Protein AF-A0A6L5FNR4-F1 (afdb_monomer_lite)

pLDDT: mean 77.22, std 17.39, range [46.28, 96.88]

Secondary structure (DSSP, 8-state):
----------TT---SSS---TTTTS-----TTT---TT--S------TTEEEE--SSTT--EEEEEEEETTTEEEETT-SEEEEEEPTTEEEEEE-SSSEEEEEEEE-SSS-TTS-EEEEEEE-BSS----EEEEES-STTEEEEES---SSSS-TTSEEEEE-TBSEEEEEE-SSS-EEEEEEEE-

Radius of gyration: 33.72 Å; chains: 1; bounding box: 78×69×88 Å

Sequence (188 aa):
MTTFTKLAVDIFDPLTGGGQPRGADMPECRTWGTEVESGLVGLPSVSVDNTVPRFDGAAGAMQGSGVTIGDTNIITAASFISASNSLLDDTAVALVTPTTAGLLAFSMNLSPSALNIFGLICYRSMGAAVAPVTIALNNATNVEYATGVLTGVTGTDGKLTLSCNADGMIYVENRLGGTKVMTFTFIA

Structure (mmCIF, N/CA/C/O backbone):
data_AF-A0A6L5FNR4-F1
#
_entry.id   AF-A0A6L5FNR4-F1
#
loop_
_atom_site.group_PDB
_atom_site.id
_atom_site.type_symbol
_atom_site.label_atom_id
_atom_site.label_alt_id
_atom_site.label_comp_id
_atom_site.label_asym_id
_atom_site.label_entity_id
_atom_site.label_seq_id
_atom_site.pdbx_PDB_ins_code
_atom_site.Cartn_x
_atom_site.Cartn_y
_atom_site.Cartn_z
_atom_site.occupancy
_atom_site.B_iso_or_equiv
_atom_site.auth_seq_id
_atom_site.auth_comp_id
_atom_site.auth_asym_id
_atom_site.auth_atom_id
_atom_site.pdbx_PDB_model_num
ATOM 1 N N . MET A 1 1 ? 61.102 51.854 -67.586 1.00 49.28 1 MET A N 1
ATOM 2 C CA . MET A 1 1 ? 59.928 51.553 -66.744 1.00 49.28 1 MET A CA 1
ATOM 3 C C . MET A 1 1 ? 59.430 50.187 -67.184 1.00 49.28 1 MET A C 1
ATOM 5 O O . MET A 1 1 ? 58.815 50.081 -68.233 1.00 49.28 1 MET A O 1
ATOM 9 N N . THR A 1 2 ? 59.861 49.136 -66.492 1.00 47.25 2 THR A N 1
ATOM 10 C CA . THR A 1 2 ? 59.649 47.738 -66.892 1.00 47.25 2 THR A CA 1
ATOM 11 C C . THR A 1 2 ? 58.559 47.161 -66.001 1.00 47.25 2 THR A C 1
ATOM 13 O O . THR A 1 2 ? 58.748 47.039 -64.793 1.00 47.25 2 THR A O 1
ATOM 16 N N . THR A 1 3 ? 57.397 46.876 -66.577 1.00 51.94 3 THR A N 1
ATOM 17 C CA . THR A 1 3 ? 56.263 46.292 -65.856 1.00 51.94 3 THR A CA 1
ATOM 18 C C . THR A 1 3 ? 56.508 44.795 -65.685 1.00 51.94 3 THR A C 1
ATOM 20 O O . THR A 1 3 ? 56.618 44.072 -66.672 1.00 51.94 3 THR A O 1
ATOM 23 N N . PHE A 1 4 ? 56.606 44.323 -64.443 1.00 46.75 4 PHE A N 1
ATOM 24 C CA . PHE A 1 4 ? 56.628 42.894 -64.137 1.00 46.75 4 PHE A CA 1
ATOM 25 C C . PHE A 1 4 ? 55.192 42.377 -64.065 1.00 46.75 4 PHE A C 1
ATOM 27 O O . PHE A 1 4 ? 54.478 42.642 -63.099 1.00 46.75 4 PHE A O 1
ATOM 34 N N . THR A 1 5 ? 54.760 41.630 -65.078 1.00 55.16 5 THR A N 1
ATOM 35 C CA . THR A 1 5 ? 53.488 40.906 -65.027 1.00 55.16 5 THR A CA 1
ATOM 36 C C . THR A 1 5 ? 53.722 39.585 -64.302 1.00 55.16 5 THR A C 1
ATOM 38 O O . THR A 1 5 ? 54.348 38.670 -64.834 1.00 55.16 5 THR A O 1
ATOM 41 N N . LYS A 1 6 ? 53.252 39.484 -63.056 1.00 53.91 6 LYS A N 1
ATOM 42 C CA . LYS A 1 6 ? 53.213 38.218 -62.321 1.00 53.91 6 LYS A CA 1
ATOM 43 C C . LYS A 1 6 ? 52.169 37.326 -62.993 1.00 53.91 6 LYS A C 1
ATOM 45 O O . LYS A 1 6 ? 50.976 37.535 -62.799 1.00 53.91 6 LYS A O 1
ATOM 50 N N . LEU A 1 7 ? 52.613 36.351 -63.783 1.00 56.50 7 LEU A N 1
ATOM 51 C CA . LEU A 1 7 ? 51.763 35.230 -64.174 1.00 56.50 7 LEU A CA 1
ATOM 52 C C . LEU A 1 7 ? 51.454 34.460 -62.888 1.00 56.50 7 LEU A C 1
ATOM 54 O O . LEU A 1 7 ? 52.328 33.800 -62.324 1.00 56.50 7 LEU A O 1
ATOM 58 N N . ALA A 1 8 ? 50.245 34.631 -62.358 1.00 56.72 8 ALA A N 1
ATOM 59 C CA . ALA A 1 8 ? 49.745 33.720 -61.348 1.00 56.72 8 ALA A CA 1
ATOM 60 C C . ALA A 1 8 ? 49.682 32.344 -62.015 1.00 56.72 8 ALA A C 1
ATOM 62 O O . ALA A 1 8 ? 48.990 32.178 -63.015 1.00 56.72 8 ALA A O 1
ATOM 63 N N . VAL A 1 9 ? 50.465 31.389 -61.514 1.00 58.50 9 VAL A N 1
ATOM 64 C CA . VAL A 1 9 ? 50.243 29.984 -61.845 1.00 58.50 9 VAL A CA 1
ATOM 65 C C . VAL A 1 9 ? 48.851 29.670 -61.325 1.00 58.50 9 VAL A C 1
ATOM 67 O O . VAL A 1 9 ? 48.629 29.688 -60.112 1.00 58.50 9 VAL A O 1
ATOM 70 N N . ASP A 1 10 ? 47.914 29.468 -62.243 1.00 55.59 10 ASP A N 1
ATOM 71 C CA . ASP A 1 10 ? 46.586 28.992 -61.905 1.00 55.59 10 ASP A CA 1
ATOM 72 C C . ASP A 1 10 ? 46.760 27.557 -61.404 1.00 55.59 10 ASP A C 1
ATOM 74 O O . ASP A 1 10 ? 46.959 26.616 -62.169 1.00 55.59 10 ASP A O 1
ATOM 78 N N . ILE A 1 11 ? 46.788 27.393 -60.081 1.00 56.09 11 ILE A N 1
ATOM 79 C CA . ILE A 1 11 ? 47.010 26.097 -59.422 1.00 56.09 11 ILE A CA 1
ATOM 80 C C . ILE A 1 11 ? 45.849 25.115 -59.685 1.00 56.09 11 ILE A C 1
ATOM 82 O O . ILE A 1 11 ? 45.926 23.947 -59.309 1.00 56.09 11 ILE A O 1
ATOM 86 N N . PHE A 1 12 ? 44.789 25.589 -60.347 1.00 57.28 12 PHE A N 1
ATOM 87 C CA . PHE A 1 12 ? 43.568 24.856 -60.650 1.00 57.28 12 PHE A CA 1
ATOM 88 C C . PHE A 1 12 ? 43.331 24.614 -62.143 1.00 57.28 12 PHE A C 1
ATOM 90 O O . PHE A 1 12 ? 42.238 24.172 -62.487 1.00 57.28 12 PHE A O 1
ATOM 97 N N . ASP A 1 13 ? 44.305 24.855 -63.025 1.00 56.06 13 ASP A N 1
ATOM 98 C CA . ASP A 1 13 ? 44.171 24.418 -64.418 1.00 56.06 13 ASP A CA 1
ATOM 99 C C . ASP A 1 13 ? 44.265 22.877 -64.471 1.00 56.06 13 ASP A C 1
ATOM 101 O O . ASP A 1 13 ? 45.311 22.314 -64.114 1.00 56.06 13 ASP A O 1
ATOM 105 N N . PRO A 1 14 ? 43.187 22.144 -64.823 1.00 57.16 14 PRO A N 1
ATOM 106 C CA . PRO A 1 14 ? 43.245 20.695 -64.896 1.00 57.16 14 PRO A CA 1
ATOM 107 C C . PRO A 1 14 ? 44.155 20.297 -66.059 1.00 57.16 14 PRO A C 1
ATOM 109 O O . PRO A 1 14 ? 43.777 20.378 -67.227 1.00 57.16 14 PRO A O 1
ATOM 112 N N . LEU A 1 15 ? 45.363 19.831 -65.729 1.00 57.12 15 LEU A N 1
ATOM 113 C CA . LEU A 1 15 ? 46.282 19.216 -66.682 1.00 57.12 15 LEU A CA 1
ATOM 114 C C . LEU A 1 15 ? 45.516 18.180 -67.514 1.00 57.12 15 LEU A C 1
ATOM 116 O O . LEU A 1 15 ? 45.031 17.174 -66.996 1.00 57.12 15 LEU A O 1
ATOM 120 N N . THR A 1 16 ? 45.445 18.407 -68.823 1.00 57.38 16 THR A N 1
ATOM 121 C CA . THR A 1 16 ? 44.778 17.562 -69.829 1.00 57.38 16 THR A CA 1
ATOM 122 C C . THR A 1 16 ? 45.465 16.203 -70.049 1.00 57.38 16 THR A C 1
ATOM 124 O O . THR A 1 16 ? 45.265 15.544 -71.065 1.00 57.38 16 THR A O 1
ATOM 127 N N . GLY A 1 17 ? 46.243 15.735 -69.072 1.00 56.50 17 GLY A N 1
ATOM 128 C CA . GLY A 1 17 ? 46.922 14.449 -69.067 1.00 56.50 17 GLY A CA 1
ATOM 129 C C . GLY A 1 17 ? 46.664 13.677 -67.776 1.00 56.50 17 GLY A C 1
ATOM 130 O O . GLY A 1 17 ? 47.444 13.761 -66.837 1.00 56.50 17 GLY A O 1
ATOM 131 N N . GLY A 1 18 ? 45.594 12.881 -67.758 1.00 55.75 18 GLY A N 1
ATOM 132 C CA . GLY A 1 18 ? 45.617 11.542 -67.154 1.00 55.75 18 GLY A CA 1
ATOM 133 C C . GLY A 1 18 ? 45.907 11.391 -65.656 1.00 55.75 18 GLY A C 1
ATOM 134 O O . GLY A 1 18 ? 46.429 10.352 -65.265 1.00 55.75 18 GLY A O 1
ATOM 135 N N . GLY A 1 19 ? 45.545 12.352 -64.811 1.00 51.34 19 GLY A N 1
ATOM 136 C CA . GLY A 1 19 ? 45.493 12.154 -63.363 1.00 51.34 19 GLY A CA 1
ATOM 137 C C . GLY A 1 19 ? 44.225 12.783 -62.819 1.00 51.34 19 GLY A C 1
ATOM 138 O O . GLY A 1 19 ? 44.119 14.006 -62.796 1.00 51.34 19 GLY A O 1
ATOM 139 N N . GLN A 1 20 ? 43.248 11.967 -62.417 1.00 58.12 20 GLN A N 1
ATOM 140 C CA . GLN A 1 20 ? 42.094 12.492 -61.691 1.00 58.12 20 GLN A CA 1
ATOM 141 C C . GLN A 1 20 ? 42.597 13.281 -60.468 1.00 58.12 20 GLN A C 1
ATOM 143 O O . GLN A 1 20 ? 43.593 12.880 -59.854 1.00 58.12 20 GLN A O 1
ATOM 148 N N . PRO A 1 21 ? 41.982 14.431 -60.137 1.00 56.25 21 PRO A N 1
ATOM 149 C CA . PRO A 1 21 ? 42.407 15.233 -58.999 1.00 56.25 21 PRO A CA 1
ATOM 150 C C . PRO A 1 21 ? 42.478 14.345 -57.751 1.00 56.25 21 PRO A C 1
ATOM 152 O O . PRO A 1 21 ? 41.552 13.576 -57.492 1.00 56.25 21 PRO A O 1
ATOM 155 N N . ARG A 1 22 ? 43.558 14.473 -56.961 1.00 55.12 22 ARG A N 1
ATOM 156 C CA . ARG A 1 22 ? 43.779 13.791 -55.660 1.00 55.12 22 ARG A CA 1
ATOM 157 C C . ARG A 1 22 ? 42.792 14.254 -54.566 1.00 55.12 22 ARG A C 1
ATOM 159 O O . ARG A 1 22 ? 43.171 14.447 -53.417 1.00 55.12 22 ARG A O 1
ATOM 166 N N . GLY A 1 23 ? 41.539 14.468 -54.947 1.00 53.59 23 GLY A N 1
ATOM 167 C CA . GLY A 1 23 ? 40.371 14.682 -54.106 1.00 53.59 23 GLY A CA 1
ATOM 168 C C . GLY A 1 23 ? 39.169 13.831 -54.537 1.00 53.59 23 GLY A C 1
ATOM 169 O O . GLY A 1 23 ? 38.156 13.875 -53.852 1.00 53.59 23 GLY A O 1
ATOM 170 N N . ALA A 1 24 ? 39.269 13.043 -55.619 1.00 50.66 24 ALA A N 1
ATOM 171 C CA . ALA A 1 24 ? 38.262 12.034 -55.970 1.00 50.66 24 ALA A CA 1
ATOM 172 C C . ALA A 1 24 ? 38.341 10.780 -55.072 1.00 50.66 24 ALA A C 1
ATOM 174 O O . ALA A 1 24 ? 37.349 10.073 -54.927 1.00 50.66 24 ALA A O 1
ATOM 175 N N . ASP A 1 25 ? 39.485 10.568 -54.409 1.00 55.16 25 ASP A N 1
ATOM 176 C CA . ASP A 1 25 ? 39.744 9.404 -53.549 1.00 55.16 25 ASP A CA 1
ATOM 177 C C . ASP A 1 25 ? 39.774 9.758 -52.054 1.00 55.16 25 ASP A C 1
ATOM 179 O O . ASP A 1 25 ? 40.336 9.015 -51.250 1.00 55.16 25 ASP A O 1
ATOM 183 N N . MET A 1 26 ? 39.211 10.901 -51.643 1.00 52.41 26 MET A N 1
ATOM 184 C CA . MET A 1 26 ? 38.789 10.994 -50.246 1.00 52.41 26 MET A CA 1
ATOM 185 C C . MET A 1 26 ? 37.524 10.144 -50.165 1.00 52.41 26 MET A C 1
ATOM 187 O O . MET A 1 26 ? 36.551 10.533 -50.812 1.00 52.41 26 MET A O 1
ATOM 191 N N . PRO A 1 27 ? 37.532 8.983 -49.478 1.00 57.88 27 PRO A N 1
ATOM 192 C CA . PRO A 1 27 ? 36.343 8.156 -49.339 1.00 57.88 27 PRO A CA 1
ATOM 193 C C . PRO A 1 27 ? 35.296 8.999 -48.630 1.00 57.88 27 PRO A C 1
ATOM 195 O O . PRO A 1 27 ? 35.377 9.161 -47.420 1.00 57.88 27 PRO A O 1
ATOM 198 N N . GLU A 1 28 ? 34.431 9.575 -49.458 1.00 57.53 28 GLU A N 1
ATOM 199 C CA . GLU A 1 28 ? 33.270 10.413 -49.224 1.00 57.53 28 GLU A CA 1
ATOM 200 C C . GLU A 1 28 ? 33.400 11.435 -48.085 1.00 57.53 28 GLU A C 1
ATOM 202 O O . GLU A 1 28 ? 33.809 11.167 -46.959 1.00 57.53 28 GLU A O 1
ATOM 207 N N . CYS A 1 29 ? 32.955 12.663 -48.352 1.00 56.00 29 CYS A N 1
ATOM 208 C CA . CYS A 1 29 ? 32.405 13.480 -47.282 1.00 56.00 29 CYS A CA 1
ATOM 209 C C . CYS A 1 29 ? 31.380 12.604 -46.554 1.00 56.00 29 CYS A C 1
ATOM 211 O O . CYS A 1 29 ? 30.277 12.367 -47.051 1.00 56.00 29 CYS A O 1
ATOM 213 N N . ARG A 1 30 ? 31.815 12.043 -45.426 1.00 53.97 30 ARG A N 1
ATOM 214 C CA . ARG A 1 30 ? 31.042 11.171 -44.567 1.00 53.97 30 ARG A CA 1
ATOM 215 C C . ARG A 1 30 ? 29.957 12.070 -44.019 1.00 53.97 30 ARG A C 1
ATOM 217 O O . ARG A 1 30 ? 30.168 12.811 -43.061 1.00 53.97 30 ARG A O 1
ATOM 224 N N . THR A 1 31 ? 28.842 12.102 -44.737 1.00 55.91 31 THR A N 1
ATOM 225 C CA . THR A 1 31 ? 27.669 12.862 -44.347 1.00 55.91 31 THR A CA 1
ATOM 226 C C . THR A 1 31 ? 27.304 12.302 -42.986 1.00 55.91 31 THR A C 1
ATOM 228 O O . THR A 1 31 ? 26.954 11.127 -42.875 1.00 55.91 31 THR A O 1
ATOM 231 N N . TRP A 1 32 ? 27.509 13.098 -41.937 1.00 54.47 32 TRP A N 1
ATOM 232 C CA . TRP A 1 32 ? 27.076 12.775 -40.584 1.00 54.47 32 TRP A CA 1
ATOM 233 C C . TRP A 1 32 ? 25.564 12.535 -40.643 1.00 54.47 32 TRP A C 1
ATOM 235 O O . TRP A 1 32 ? 24.781 13.480 -40.630 1.00 54.47 32 TRP A O 1
ATOM 245 N N . GLY A 1 33 ? 25.164 11.279 -40.837 1.00 55.28 33 GLY A N 1
ATOM 246 C CA . GLY A 1 33 ? 23.776 10.912 -41.101 1.00 55.28 33 GLY A CA 1
ATOM 247 C C . GLY A 1 33 ? 23.561 9.646 -41.934 1.00 55.28 33 GLY A C 1
ATOM 248 O O . GLY A 1 33 ? 22.462 9.107 -41.877 1.00 55.28 33 GLY A O 1
ATOM 249 N N . THR A 1 34 ? 24.557 9.137 -42.674 1.00 53.53 34 THR A N 1
ATOM 250 C CA . THR A 1 34 ? 24.399 7.892 -43.469 1.00 53.53 34 THR A CA 1
ATOM 251 C C . THR A 1 34 ? 25.280 6.731 -43.025 1.00 53.53 34 THR A C 1
ATOM 253 O O . THR A 1 34 ? 25.105 5.617 -43.520 1.00 53.53 34 THR A O 1
ATOM 256 N N . GLU A 1 35 ? 26.168 6.934 -42.050 1.00 54.38 35 GLU A N 1
ATOM 257 C CA . GLU A 1 35 ? 26.787 5.814 -41.346 1.00 54.38 35 GLU A CA 1
ATOM 258 C C . GLU A 1 35 ? 25.780 5.221 -40.378 1.00 54.38 35 GLU A C 1
ATOM 260 O O . GLU A 1 35 ? 25.687 5.569 -39.204 1.00 54.38 35 GLU A O 1
ATOM 265 N N . VAL A 1 36 ? 25.001 4.297 -40.917 1.00 54.56 36 VAL A N 1
ATOM 266 C CA . VAL A 1 36 ? 24.413 3.235 -40.128 1.00 54.56 36 VAL A CA 1
ATOM 267 C C . VAL A 1 36 ? 25.590 2.432 -39.568 1.00 54.56 36 VAL A C 1
ATOM 269 O O . VAL A 1 36 ? 26.088 1.502 -40.202 1.00 54.56 36 VAL A O 1
ATOM 272 N N . GLU A 1 37 ? 26.090 2.836 -38.398 1.00 57.59 37 GLU A N 1
ATOM 273 C CA . GLU A 1 37 ? 26.948 1.992 -37.577 1.00 57.59 37 GLU A CA 1
ATOM 274 C C . GLU A 1 37 ? 26.228 0.650 -37.432 1.00 57.59 37 GLU A C 1
ATOM 276 O O . GLU A 1 37 ? 25.147 0.559 -36.845 1.00 57.59 37 GLU A O 1
ATOM 281 N N . SER A 1 38 ? 26.809 -0.399 -38.015 1.00 54.69 38 SER A N 1
ATOM 282 C CA . SER A 1 38 ? 26.233 -1.750 -38.102 1.00 54.69 38 SER A CA 1
ATOM 283 C C . SER A 1 38 ? 26.017 -2.458 -36.748 1.00 54.69 38 SER A C 1
ATOM 285 O O . SER A 1 38 ? 25.857 -3.672 -36.705 1.00 54.69 38 SER A O 1
ATOM 287 N N . GLY A 1 39 ? 25.991 -1.716 -35.640 1.00 50.56 39 GLY A N 1
ATOM 288 C CA . GLY A 1 39 ? 25.602 -2.185 -34.312 1.00 50.56 39 GLY A CA 1
ATOM 289 C C . GLY A 1 39 ? 24.277 -1.614 -33.795 1.00 50.56 39 GLY A C 1
ATOM 290 O O . GLY A 1 39 ? 23.772 -2.127 -32.802 1.00 50.56 39 GLY A O 1
ATOM 291 N N . LEU A 1 40 ? 23.694 -0.598 -34.446 1.00 55.16 40 LEU A N 1
ATOM 292 C CA . LEU A 1 40 ? 22.440 0.033 -34.005 1.00 55.16 40 LEU A CA 1
ATOM 293 C C . LEU A 1 40 ? 21.422 0.187 -35.151 1.00 55.16 40 LEU A C 1
ATOM 295 O O . LEU A 1 40 ? 20.725 1.190 -35.272 1.00 55.16 40 LEU A O 1
ATOM 299 N N . VAL A 1 41 ? 21.316 -0.817 -36.024 1.00 51.56 41 VAL A N 1
ATOM 300 C CA . VAL A 1 41 ? 20.280 -0.846 -37.071 1.00 51.56 41 VAL A CA 1
ATOM 301 C C . VAL A 1 41 ? 19.034 -1.519 -36.510 1.00 51.56 41 VAL A C 1
ATOM 303 O O . VAL A 1 41 ? 18.804 -2.708 -36.705 1.00 51.56 41 VAL A O 1
ATOM 306 N N . GLY A 1 42 ? 18.248 -0.770 -35.744 1.00 50.06 42 GLY A N 1
ATOM 307 C CA . GLY A 1 42 ? 17.109 -1.337 -35.029 1.00 50.06 42 GLY A CA 1
ATOM 308 C C . GLY A 1 42 ? 16.019 -0.328 -34.736 1.00 50.06 42 GLY A C 1
ATOM 309 O O . GLY A 1 42 ? 15.575 -0.272 -33.599 1.00 50.06 42 GLY A O 1
ATOM 310 N N . LEU A 1 43 ? 15.596 0.436 -35.755 1.00 46.28 43 LEU A N 1
ATOM 311 C CA . LEU A 1 43 ? 14.555 1.473 -35.672 1.00 46.28 43 LEU A CA 1
ATOM 312 C C . LEU A 1 43 ? 14.933 2.598 -34.674 1.00 46.28 43 LEU A C 1
ATOM 314 O O . LEU A 1 43 ? 15.775 2.409 -33.797 1.00 46.28 43 LEU A O 1
ATOM 318 N N . PRO A 1 44 ? 14.371 3.817 -34.771 1.00 58.00 44 PRO A N 1
ATOM 319 C CA . PRO A 1 44 ? 14.332 4.664 -33.585 1.00 58.00 44 PRO A CA 1
ATOM 320 C C . PRO A 1 44 ? 13.773 3.809 -32.450 1.00 58.00 44 PRO A C 1
ATOM 322 O O . PRO A 1 44 ? 12.821 3.054 -32.668 1.00 58.00 44 PRO A O 1
ATOM 325 N N . SER A 1 45 ? 14.381 3.895 -31.268 1.00 55.34 45 SER A N 1
ATOM 326 C CA . SER A 1 45 ? 13.793 3.318 -30.069 1.00 55.34 45 SER A CA 1
ATOM 327 C C . SER A 1 45 ? 12.497 4.068 -29.793 1.00 55.34 45 SER A C 1
ATOM 329 O O . SER A 1 45 ? 12.466 5.082 -29.102 1.00 55.34 45 SER A O 1
ATOM 331 N N . VAL A 1 46 ? 11.442 3.642 -30.482 1.00 57.78 46 VAL A N 1
ATOM 332 C CA . VAL A 1 46 ? 10.092 4.140 -30.323 1.00 57.78 46 VAL A CA 1
ATOM 333 C C . VAL A 1 46 ? 9.561 3.400 -29.124 1.00 57.78 46 VAL A C 1
ATOM 335 O O . VAL A 1 46 ? 9.053 2.283 -29.209 1.00 57.78 46 VAL A O 1
ATOM 338 N N . SER A 1 47 ? 9.722 4.015 -27.962 1.00 58.06 47 SER A N 1
ATOM 339 C CA . SER A 1 47 ? 8.770 3.725 -26.920 1.00 58.06 47 SER A CA 1
ATOM 340 C C . SER A 1 47 ? 7.403 4.153 -27.438 1.00 58.06 47 SER A C 1
ATOM 342 O O . SER A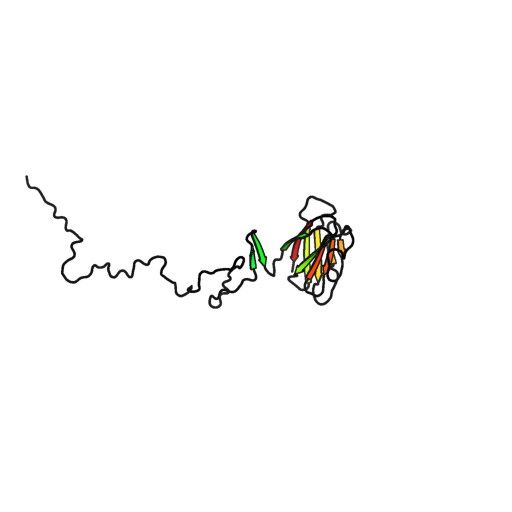 1 47 ? 7.198 5.288 -27.870 1.00 58.06 47 SER A O 1
ATOM 344 N N . VAL A 1 48 ? 6.455 3.220 -27.433 1.00 58.47 48 VAL A N 1
ATOM 345 C CA . VAL A 1 48 ? 5.061 3.636 -27.325 1.00 58.47 48 VAL A CA 1
ATOM 346 C C . VAL A 1 48 ? 4.947 4.462 -26.047 1.00 58.47 48 VAL A C 1
ATOM 348 O O . VAL A 1 48 ? 5.654 4.178 -25.070 1.00 58.47 48 VAL A O 1
ATOM 351 N N . ASP A 1 49 ? 4.121 5.501 -26.105 1.00 51.19 49 ASP A N 1
ATOM 352 C CA . ASP A 1 49 ? 3.860 6.439 -25.017 1.00 51.19 49 ASP A CA 1
ATOM 353 C C . ASP A 1 49 ? 3.945 5.758 -23.635 1.00 51.19 49 ASP A C 1
ATOM 355 O O . ASP A 1 49 ? 3.359 4.696 -23.403 1.00 51.19 49 ASP A O 1
ATOM 359 N N . ASN A 1 50 ? 4.750 6.340 -22.750 1.00 56.72 50 ASN A N 1
ATOM 360 C CA . ASN A 1 50 ? 5.067 5.869 -21.401 1.00 56.72 50 ASN A CA 1
ATOM 361 C C . ASN A 1 50 ? 5.973 4.634 -21.225 1.00 56.72 50 ASN A C 1
ATOM 363 O O . ASN A 1 50 ? 6.204 4.252 -20.079 1.00 56.72 50 ASN A O 1
ATOM 367 N N . THR A 1 51 ? 6.546 4.011 -22.261 1.00 56.41 51 THR A N 1
ATOM 368 C CA . THR A 1 51 ? 7.488 2.878 -22.069 1.00 56.41 51 THR A CA 1
ATOM 369 C C . THR A 1 51 ? 8.938 3.356 -21.980 1.00 56.41 51 THR A C 1
ATOM 371 O O . THR A 1 51 ? 9.387 4.118 -22.826 1.00 56.41 51 THR A O 1
ATOM 374 N N . VAL A 1 52 ? 9.724 2.894 -21.002 1.00 66.44 52 VAL A N 1
ATOM 375 C CA . VAL A 1 52 ? 11.183 3.123 -21.012 1.00 66.44 52 VAL A CA 1
ATOM 376 C C . VAL A 1 52 ? 11.863 1.984 -21.778 1.00 66.44 52 VAL A C 1
ATOM 378 O O . VAL A 1 52 ? 11.711 0.827 -21.388 1.00 66.44 52 VAL A O 1
ATOM 381 N N . PRO A 1 53 ? 12.633 2.244 -22.843 1.00 69.00 53 PRO A N 1
ATOM 382 C CA . PRO A 1 53 ? 13.472 1.216 -23.452 1.00 69.00 53 PRO A CA 1
ATOM 383 C C . PRO A 1 53 ? 14.606 0.820 -22.492 1.00 69.00 53 PRO A C 1
ATOM 385 O O . PRO A 1 53 ? 15.315 1.690 -21.985 1.00 69.00 53 PRO A O 1
ATOM 388 N N . ARG A 1 54 ? 14.812 -0.481 -22.241 1.00 68.19 54 ARG A N 1
ATOM 389 C CA . ARG A 1 54 ? 16.014 -0.985 -21.543 1.00 68.19 54 ARG A CA 1
ATOM 390 C C . ARG A 1 54 ? 16.924 -1.740 -22.506 1.00 68.19 54 ARG A C 1
ATOM 392 O O . ARG A 1 54 ? 16.445 -2.549 -23.294 1.00 68.19 54 ARG A O 1
ATOM 399 N N . PHE A 1 55 ? 18.232 -1.525 -22.381 1.00 62.12 55 PHE A N 1
ATOM 400 C CA . PHE A 1 55 ? 19.258 -2.352 -23.015 1.00 62.12 55 PHE A CA 1
ATOM 401 C C . PHE A 1 55 ? 19.776 -3.330 -21.959 1.00 62.12 55 PHE A C 1
ATOM 403 O O . PHE A 1 55 ? 20.502 -2.941 -21.049 1.00 62.12 55 PHE A O 1
ATOM 410 N N . ASP A 1 56 ? 19.352 -4.590 -22.022 1.00 59.25 56 ASP A N 1
ATOM 411 C CA . ASP A 1 56 ? 19.738 -5.625 -21.051 1.00 59.25 56 ASP A CA 1
ATOM 412 C C . ASP A 1 56 ? 21.082 -6.302 -21.376 1.00 59.25 56 ASP A C 1
ATOM 414 O O . ASP A 1 56 ? 21.489 -7.240 -20.693 1.00 59.25 56 ASP A O 1
ATOM 418 N N . GLY A 1 57 ? 21.783 -5.819 -22.407 1.00 60.81 57 GLY A N 1
ATOM 419 C CA . GLY A 1 57 ? 23.084 -6.332 -22.831 1.00 60.81 57 GLY A CA 1
ATOM 420 C C . GLY A 1 57 ? 23.029 -7.654 -23.605 1.00 60.81 57 GLY A C 1
ATOM 421 O O . GLY A 1 57 ? 24.073 -8.103 -24.075 1.00 60.81 57 GLY A O 1
ATOM 422 N N . ALA A 1 58 ? 21.851 -8.257 -23.804 1.00 52.50 58 ALA A N 1
ATOM 423 C CA . ALA A 1 58 ? 21.679 -9.460 -24.611 1.00 52.50 58 ALA A CA 1
ATOM 424 C C . ALA A 1 58 ? 21.137 -9.085 -26.003 1.00 52.50 58 ALA A C 1
ATOM 426 O O . ALA A 1 58 ? 19.953 -8.835 -26.200 1.00 52.50 58 ALA A O 1
ATOM 427 N N . ALA A 1 59 ? 22.034 -9.031 -26.992 1.00 58.50 59 ALA A N 1
ATOM 428 C CA . ALA A 1 59 ? 21.712 -8.883 -28.418 1.00 58.50 59 ALA A CA 1
ATOM 429 C C . ALA A 1 59 ? 20.933 -7.615 -28.846 1.00 58.50 59 ALA A C 1
ATOM 431 O O . ALA A 1 59 ? 20.406 -7.577 -29.955 1.00 58.50 59 ALA A O 1
ATOM 432 N N . GLY A 1 60 ? 20.882 -6.563 -28.020 1.00 55.34 60 GLY A N 1
ATOM 433 C CA . GLY A 1 60 ? 20.353 -5.253 -28.431 1.00 55.34 60 GLY A CA 1
ATOM 434 C C . GLY A 1 60 ? 18.847 -5.224 -28.722 1.00 55.34 60 GLY A C 1
ATOM 435 O O . GLY A 1 60 ? 18.362 -4.267 -29.322 1.00 55.34 60 GLY A O 1
ATOM 436 N N . ALA A 1 61 ? 18.098 -6.249 -28.307 1.00 59.03 61 ALA A N 1
ATOM 437 C CA . ALA A 1 61 ? 16.652 -6.269 -28.470 1.00 59.03 61 ALA A CA 1
ATOM 438 C C . ALA A 1 61 ? 15.992 -5.292 -27.485 1.00 59.03 61 ALA A C 1
ATOM 440 O O . ALA A 1 61 ? 16.212 -5.368 -26.276 1.00 59.03 61 ALA A O 1
ATOM 441 N N . MET A 1 62 ? 15.145 -4.392 -27.992 1.00 57.03 62 MET A N 1
ATOM 442 C CA . MET A 1 62 ? 14.286 -3.573 -27.139 1.00 57.03 62 MET A CA 1
ATOM 443 C C . MET A 1 62 ? 13.267 -4.468 -26.435 1.00 57.03 62 MET A C 1
ATOM 445 O O . MET A 1 62 ? 12.418 -5.085 -27.078 1.00 57.03 62 MET A O 1
ATOM 449 N N . GLN A 1 63 ? 13.336 -4.522 -25.111 1.00 65.06 63 GLN A N 1
ATOM 450 C CA . GLN A 1 63 ? 12.302 -5.130 -24.279 1.00 65.06 63 GLN A CA 1
ATOM 451 C C . GLN A 1 63 ? 11.498 -4.029 -23.590 1.00 65.06 63 GLN A C 1
ATOM 453 O O . GLN A 1 63 ? 12.047 -2.983 -23.231 1.00 65.06 63 GLN A O 1
ATOM 458 N N . GLY A 1 64 ? 10.203 -4.270 -23.373 1.00 60.09 64 GLY A N 1
ATOM 459 C CA . GLY A 1 64 ? 9.383 -3.385 -22.551 1.00 60.09 64 GLY A CA 1
ATOM 460 C C . GLY A 1 64 ? 9.935 -3.345 -21.128 1.00 60.09 64 GLY A C 1
ATOM 461 O O . GLY A 1 64 ? 10.064 -4.384 -20.478 1.00 60.09 64 GLY A O 1
ATOM 462 N N . SER A 1 65 ? 10.300 -2.161 -20.638 1.00 66.25 65 SER A N 1
ATOM 463 C CA . SER A 1 65 ? 10.615 -2.001 -19.222 1.00 66.25 65 SER A CA 1
ATOM 464 C C . SER A 1 65 ? 9.347 -2.175 -18.391 1.00 66.25 65 SER A C 1
ATOM 466 O O . SER A 1 65 ? 8.283 -1.683 -18.755 1.00 66.25 65 SER A O 1
ATOM 468 N N . GLY A 1 66 ? 9.477 -2.818 -17.228 1.00 68.25 66 GLY A N 1
ATOM 469 C CA . GLY A 1 66 ? 8.449 -2.763 -16.184 1.00 68.25 66 GLY A CA 1
ATOM 470 C C . GLY A 1 66 ? 8.340 -1.383 -15.522 1.00 68.25 66 GLY A C 1
ATOM 471 O O . GLY A 1 66 ? 7.564 -1.235 -14.582 1.00 68.25 66 GLY A O 1
ATOM 472 N N . VAL A 1 67 ? 9.148 -0.412 -15.969 1.00 74.25 67 VAL A N 1
ATOM 473 C CA . VAL A 1 67 ? 9.091 1.005 -15.615 1.00 74.25 67 VAL A CA 1
ATOM 474 C C . VAL A 1 67 ? 8.348 1.771 -16.710 1.00 74.25 67 VAL A C 1
ATOM 476 O O . VAL A 1 67 ? 8.783 1.758 -17.865 1.00 74.25 67 VAL A O 1
ATOM 479 N N . THR A 1 68 ? 7.293 2.487 -16.336 1.00 72.75 68 THR A N 1
ATOM 480 C CA . THR A 1 68 ? 6.602 3.454 -17.189 1.00 72.75 68 THR A CA 1
ATOM 481 C C . THR A 1 68 ? 6.820 4.878 -16.684 1.00 72.75 68 THR A C 1
ATOM 483 O O . THR A 1 68 ? 6.865 5.101 -15.476 1.00 72.75 68 THR A O 1
ATOM 486 N N . ILE A 1 69 ? 6.956 5.851 -17.585 1.00 74.75 69 ILE A N 1
ATOM 487 C CA . ILE A 1 69 ? 7.047 7.282 -17.244 1.00 74.75 69 ILE A CA 1
ATOM 488 C C . ILE A 1 69 ? 5.851 7.973 -17.882 1.00 74.75 69 ILE A C 1
ATOM 490 O O . ILE A 1 69 ? 5.790 8.024 -19.098 1.00 74.75 69 ILE A O 1
ATOM 494 N N . GLY A 1 70 ? 4.914 8.468 -17.079 1.00 65.06 70 GLY A N 1
ATOM 495 C CA . GLY A 1 70 ? 3.755 9.212 -17.565 1.00 65.06 70 GLY A CA 1
ATOM 496 C C . GLY A 1 70 ? 4.075 10.673 -17.885 1.00 65.06 70 GLY A C 1
ATOM 497 O O . GLY A 1 70 ? 4.904 11.285 -17.208 1.00 65.06 70 GLY A O 1
ATOM 498 N N . ASP A 1 71 ? 3.318 11.265 -18.811 1.00 73.69 71 ASP A N 1
ATOM 499 C CA . ASP A 1 71 ? 3.342 12.702 -19.156 1.00 73.69 71 ASP A CA 1
ATOM 500 C C . ASP A 1 71 ? 3.151 13.653 -17.961 1.00 73.69 71 ASP A C 1
ATOM 502 O O . ASP A 1 71 ? 3.502 14.832 -18.002 1.00 73.69 71 ASP A O 1
ATOM 506 N N . THR A 1 72 ? 2.618 13.146 -16.850 1.00 70.00 72 THR A N 1
ATOM 507 C CA . THR A 1 72 ? 2.475 13.876 -15.587 1.00 70.00 72 THR A CA 1
ATOM 508 C C . THR A 1 72 ? 3.710 13.776 -14.682 1.00 70.00 72 THR A C 1
ATOM 510 O O . THR A 1 72 ? 3.603 14.022 -13.482 1.00 70.00 72 THR A O 1
ATOM 513 N N . ASN A 1 73 ? 4.877 13.403 -15.219 1.00 66.31 73 ASN A N 1
ATOM 514 C CA . ASN A 1 73 ? 6.128 13.160 -14.483 1.00 66.31 73 ASN A CA 1
ATOM 515 C C . ASN A 1 73 ? 6.028 12.057 -13.410 1.00 66.31 73 ASN A C 1
ATOM 517 O O . ASN A 1 73 ? 6.752 12.081 -12.413 1.00 66.31 73 ASN A O 1
ATOM 521 N N . ILE A 1 74 ? 5.130 11.085 -13.595 1.00 67.00 74 ILE A N 1
ATOM 522 C CA . ILE A 1 74 ? 5.003 9.932 -12.694 1.00 67.00 74 ILE A CA 1
ATOM 523 C C . ILE A 1 74 ? 5.850 8.792 -13.245 1.00 67.00 74 ILE A C 1
ATOM 525 O O . ILE A 1 74 ? 5.625 8.347 -14.365 1.00 67.00 74 ILE A O 1
ATOM 529 N N . ILE A 1 75 ? 6.786 8.285 -12.444 1.00 74.12 75 ILE A N 1
ATOM 530 C CA . ILE A 1 75 ? 7.497 7.042 -12.746 1.00 74.12 75 ILE A CA 1
ATOM 531 C C . ILE A 1 75 ? 6.784 5.913 -12.002 1.00 74.12 75 ILE A C 1
ATOM 533 O O . ILE A 1 75 ? 6.672 5.941 -10.779 1.00 74.12 75 ILE A O 1
ATOM 537 N N . THR A 1 76 ? 6.294 4.919 -12.731 1.00 66.00 76 THR A N 1
ATOM 538 C CA . THR A 1 76 ? 5.715 3.698 -12.167 1.00 66.00 76 THR A CA 1
ATOM 539 C C . THR A 1 76 ? 6.654 2.549 -12.464 1.00 66.00 76 THR A C 1
ATOM 541 O O . THR A 1 76 ? 7.144 2.422 -13.573 1.00 66.00 76 THR A O 1
ATOM 544 N N . ALA A 1 77 ? 6.914 1.696 -11.487 1.00 70.00 77 ALA A N 1
ATOM 545 C CA . ALA A 1 77 ? 7.600 0.429 -11.686 1.00 70.00 77 ALA A CA 1
ATOM 546 C C . ALA A 1 77 ? 6.980 -0.590 -10.746 1.00 70.00 77 ALA A C 1
ATOM 548 O O . ALA A 1 77 ? 6.568 -0.230 -9.643 1.00 70.00 77 ALA A O 1
ATOM 549 N N . ALA A 1 78 ? 6.966 -1.859 -11.149 1.00 60.25 78 ALA A N 1
ATOM 550 C CA . ALA A 1 78 ? 6.381 -2.945 -10.358 1.00 60.25 78 ALA A CA 1
ATOM 551 C C . ALA A 1 78 ? 6.957 -3.071 -8.928 1.00 60.25 78 ALA A C 1
ATOM 553 O O . ALA A 1 78 ? 6.351 -3.713 -8.081 1.00 60.25 78 ALA A O 1
ATOM 554 N N . SER A 1 79 ? 8.104 -2.441 -8.650 1.00 61.25 79 SER A N 1
ATOM 555 C CA . SER A 1 79 ? 8.750 -2.411 -7.337 1.00 61.25 79 SER A CA 1
ATOM 556 C C . SER A 1 79 ? 8.968 -0.986 -6.809 1.00 61.25 79 SER A C 1
ATOM 558 O O . SER A 1 79 ? 9.919 -0.763 -6.055 1.00 61.25 79 SER A O 1
ATOM 560 N N . PHE A 1 80 ? 8.148 0.004 -7.201 1.00 60.66 80 PHE A N 1
ATOM 561 C CA . PHE A 1 80 ? 8.234 1.308 -6.542 1.00 60.66 80 PHE A CA 1
ATOM 562 C C . PHE A 1 80 ? 7.969 1.127 -5.056 1.00 60.66 80 PHE A C 1
ATOM 564 O O . PHE A 1 80 ? 6.880 0.763 -4.622 1.00 60.66 80 PHE A O 1
ATOM 571 N N . ILE A 1 81 ? 9.015 1.401 -4.287 1.00 65.19 81 ILE A N 1
ATOM 572 C CA . ILE A 1 81 ? 8.986 1.361 -2.838 1.00 65.19 81 ILE A CA 1
ATOM 573 C C . ILE A 1 81 ? 7.996 2.398 -2.313 1.00 65.19 81 ILE A C 1
ATOM 575 O O . ILE A 1 81 ? 7.480 2.176 -1.233 1.00 65.19 81 ILE A O 1
ATOM 579 N N . SER A 1 82 ? 7.653 3.462 -3.057 1.00 72.62 82 SER A N 1
ATOM 580 C CA . SER A 1 82 ? 6.692 4.466 -2.597 1.00 72.62 82 SER A CA 1
ATOM 581 C C . SER A 1 82 ? 5.640 4.880 -3.632 1.00 72.62 82 SER A C 1
ATOM 583 O O . SER A 1 82 ? 5.963 5.044 -4.806 1.00 72.62 82 SER A O 1
ATOM 585 N N . ALA A 1 83 ? 4.391 5.058 -3.187 1.00 76.56 83 ALA A N 1
ATOM 586 C CA . ALA A 1 83 ? 3.253 5.503 -3.998 1.00 76.56 83 ALA A CA 1
ATOM 587 C C . ALA A 1 83 ? 2.391 6.521 -3.233 1.00 76.56 83 ALA A C 1
ATOM 589 O O . ALA A 1 83 ? 2.099 6.314 -2.055 1.00 76.56 83 ALA A O 1
ATOM 590 N N . SER A 1 84 ? 1.938 7.584 -3.906 1.00 85.31 84 SER A N 1
ATOM 591 C CA . SER A 1 84 ? 0.994 8.561 -3.345 1.00 85.31 84 SER A CA 1
ATOM 592 C C . SER A 1 84 ? -0.385 8.415 -3.989 1.00 85.31 84 SER A C 1
ATOM 594 O O . SER A 1 84 ? -0.512 8.519 -5.205 1.00 85.31 84 SER A O 1
ATOM 596 N N . ASN A 1 85 ? -1.420 8.198 -3.177 1.00 87.25 85 ASN A N 1
ATOM 597 C CA . ASN A 1 85 ? -2.803 8.030 -3.622 1.00 87.25 85 ASN A CA 1
ATOM 598 C C . ASN A 1 85 ? -3.712 9.073 -2.969 1.00 87.25 85 ASN A C 1
ATOM 600 O O . ASN A 1 85 ? -3.631 9.308 -1.764 1.00 87.25 85 ASN A O 1
ATOM 604 N N . SER A 1 86 ? -4.603 9.669 -3.760 1.00 91.88 86 SER A N 1
ATOM 605 C CA . SER A 1 86 ? -5.711 10.481 -3.256 1.00 91.88 86 SER A CA 1
ATOM 606 C C . SER A 1 86 ? -6.927 9.579 -3.072 1.00 91.88 86 SER A C 1
ATOM 608 O O . SER A 1 86 ? -7.502 9.114 -4.054 1.00 91.88 86 SER A O 1
ATOM 610 N N . LEU A 1 87 ? -7.289 9.294 -1.825 1.00 92.75 87 LEU A N 1
ATOM 611 C CA . LEU A 1 87 ? -8.432 8.456 -1.478 1.00 92.75 87 LEU A CA 1
ATOM 612 C C . LEU A 1 87 ? -9.585 9.359 -1.067 1.00 92.75 87 LEU A C 1
ATOM 614 O O . LEU A 1 87 ? -9.449 10.124 -0.111 1.00 92.75 87 LEU A O 1
ATOM 618 N N . LEU A 1 88 ? -10.702 9.291 -1.792 1.00 94.06 88 LEU A N 1
ATOM 619 C CA . LEU A 1 88 ? -11.943 9.935 -1.363 1.00 94.06 88 LEU A CA 1
ATOM 620 C C . LEU A 1 88 ? -12.423 9.306 -0.050 1.00 94.06 88 LEU A C 1
ATOM 622 O O . LEU A 1 88 ? -11.886 8.294 0.409 1.00 94.06 88 LEU A O 1
ATOM 626 N N . ASP A 1 89 ? -13.413 9.934 0.571 1.00 92.81 89 ASP A N 1
ATOM 627 C CA . ASP A 1 89 ? -14.135 9.277 1.657 1.00 92.81 89 ASP A CA 1
ATOM 628 C C . ASP A 1 89 ? -14.798 7.999 1.132 1.00 92.81 89 ASP A C 1
ATOM 630 O O . ASP A 1 89 ? -15.135 7.908 -0.054 1.00 92.81 89 ASP A O 1
ATOM 634 N N . ASP A 1 90 ? -14.939 7.010 2.004 1.00 94.62 90 ASP A N 1
ATOM 635 C CA . ASP A 1 90 ? -15.546 5.713 1.703 1.00 94.62 90 ASP A CA 1
ATOM 636 C C . ASP A 1 90 ? -14.930 5.010 0.485 1.00 94.62 90 ASP A C 1
ATOM 638 O O . ASP A 1 90 ? -15.604 4.373 -0.328 1.00 94.62 90 ASP A O 1
ATOM 642 N N . THR A 1 91 ? -13.615 5.153 0.321 1.00 95.56 91 THR A N 1
ATOM 643 C CA . THR A 1 91 ? -12.875 4.564 -0.798 1.00 95.56 91 THR A CA 1
ATOM 644 C C . THR A 1 91 ? -11.730 3.702 -0.297 1.00 95.56 91 THR A C 1
ATOM 646 O O . THR A 1 91 ? -10.975 4.097 0.595 1.00 95.56 91 THR A O 1
ATOM 649 N N . ALA A 1 92 ? -11.576 2.534 -0.922 1.00 95.62 92 ALA A N 1
ATOM 650 C CA . ALA A 1 92 ? -10.461 1.627 -0.706 1.00 95.62 92 ALA A CA 1
ATOM 651 C C . ALA A 1 92 ? -9.500 1.612 -1.901 1.00 95.62 92 ALA A C 1
ATOM 653 O O . ALA A 1 92 ? -9.909 1.740 -3.055 1.00 95.62 92 ALA A O 1
ATOM 654 N N . VAL A 1 93 ? -8.217 1.402 -1.618 1.00 94.38 93 VAL A N 1
ATOM 655 C CA . VAL A 1 93 ? -7.171 1.131 -2.608 1.00 94.38 93 VAL A CA 1
ATOM 656 C C . VAL A 1 93 ? -6.454 -0.166 -2.261 1.00 94.38 93 VAL A C 1
ATOM 658 O O . VAL A 1 93 ? -6.255 -0.475 -1.087 1.00 94.38 93 VAL A O 1
ATOM 661 N N . ALA A 1 94 ? -6.053 -0.913 -3.287 1.00 93.06 94 ALA A N 1
ATOM 662 C CA . ALA A 1 94 ? -5.180 -2.070 -3.157 1.00 93.06 94 ALA A CA 1
ATOM 663 C C . ALA A 1 94 ? -3.740 -1.670 -3.499 1.00 93.06 94 ALA A C 1
ATOM 665 O O . ALA A 1 94 ? -3.478 -1.096 -4.556 1.00 93.06 94 ALA A O 1
ATOM 666 N N . LEU A 1 95 ? -2.811 -1.982 -2.604 1.00 91.62 95 LEU A N 1
ATOM 667 C CA . LEU A 1 95 ? -1.382 -1.762 -2.766 1.00 91.62 95 LEU A CA 1
ATOM 668 C C . LEU A 1 95 ? -0.708 -3.107 -3.022 1.00 91.62 95 LEU A C 1
ATOM 670 O O . LEU A 1 95 ? -0.784 -4.005 -2.181 1.00 91.62 95 LEU A O 1
ATOM 674 N N . VAL A 1 96 ? -0.019 -3.228 -4.156 1.00 90.12 96 VAL A N 1
ATOM 675 C CA . VAL A 1 96 ? 0.790 -4.411 -4.473 1.00 90.12 96 VAL A CA 1
ATOM 676 C C . VAL A 1 96 ? 2.009 -4.433 -3.561 1.00 90.12 96 VAL A C 1
ATOM 678 O O . VAL A 1 96 ? 2.779 -3.473 -3.533 1.00 90.12 96 VAL A O 1
ATOM 681 N N . THR A 1 97 ? 2.202 -5.519 -2.815 1.00 89.44 97 THR A N 1
ATOM 682 C CA . THR A 1 97 ? 3.371 -5.645 -1.940 1.00 89.44 97 THR A CA 1
ATOM 683 C C . THR A 1 97 ? 4.594 -6.147 -2.711 1.00 89.44 97 THR A C 1
ATOM 685 O O . THR A 1 97 ? 4.462 -7.120 -3.455 1.00 89.44 97 THR A O 1
ATOM 688 N N . PRO A 1 98 ? 5.794 -5.570 -2.508 1.00 86.88 98 PRO A N 1
ATOM 689 C CA . PRO A 1 98 ? 7.011 -6.017 -3.191 1.00 86.88 98 PRO A CA 1
ATOM 690 C C . PRO A 1 98 ? 7.529 -7.370 -2.677 1.00 86.88 98 PRO A C 1
ATOM 692 O O . PRO A 1 98 ? 8.248 -8.071 -3.386 1.00 86.88 98 PRO A O 1
ATOM 695 N N . THR A 1 99 ? 7.172 -7.747 -1.449 1.00 89.06 99 THR A N 1
ATOM 696 C CA . THR A 1 99 ? 7.522 -9.026 -0.821 1.00 89.06 99 THR A CA 1
ATOM 697 C C . THR A 1 99 ? 6.306 -9.609 -0.105 1.00 89.06 99 THR A C 1
ATOM 699 O O . THR A 1 99 ? 5.315 -8.928 0.134 1.00 89.06 99 THR A O 1
ATOM 702 N N . THR A 1 100 ? 6.370 -10.885 0.278 1.00 91.75 100 THR A N 1
ATOM 703 C CA . THR A 1 100 ? 5.293 -11.551 1.034 1.00 91.75 100 THR A CA 1
ATOM 704 C C . THR A 1 100 ? 5.073 -10.966 2.431 1.00 91.75 100 THR A C 1
ATOM 706 O O . THR A 1 100 ? 3.992 -11.107 3.001 1.00 91.75 100 THR A O 1
ATOM 709 N N . ALA A 1 101 ? 6.105 -10.373 3.023 1.00 92.06 101 ALA A N 1
ATOM 710 C CA . ALA A 1 101 ? 6.053 -9.748 4.333 1.00 92.06 101 ALA A CA 1
ATOM 711 C C . ALA A 1 101 ? 7.148 -8.688 4.440 1.00 92.06 101 ALA A C 1
ATOM 713 O O . ALA A 1 101 ? 8.198 -8.809 3.807 1.00 92.06 101 ALA A O 1
ATOM 714 N N . GLY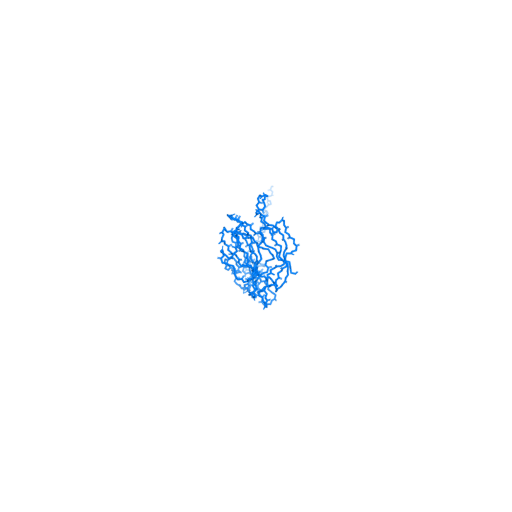 A 1 102 ? 6.912 -7.688 5.277 1.00 93.12 102 GLY A N 1
ATOM 715 C CA . GLY A 1 102 ? 7.851 -6.598 5.491 1.00 93.12 102 GLY A CA 1
ATOM 716 C C . GLY A 1 102 ? 7.215 -5.490 6.307 1.00 93.12 102 GLY A C 1
ATOM 717 O O . GLY A 1 102 ? 6.294 -5.727 7.097 1.00 93.12 102 GLY A O 1
ATOM 718 N N . LEU A 1 103 ? 7.698 -4.272 6.094 1.00 94.00 103 LEU A N 1
ATOM 719 C CA . LEU A 1 103 ? 7.188 -3.080 6.749 1.00 94.00 103 LEU A CA 1
ATOM 720 C C . LEU A 1 103 ? 6.558 -2.125 5.735 1.00 94.00 103 LEU A C 1
ATOM 722 O O . LEU A 1 103 ? 7.058 -1.955 4.625 1.00 94.00 103 LEU A O 1
ATOM 726 N N . LEU A 1 104 ? 5.474 -1.471 6.134 1.00 94.38 104 LEU A N 1
ATOM 727 C CA . LEU A 1 104 ? 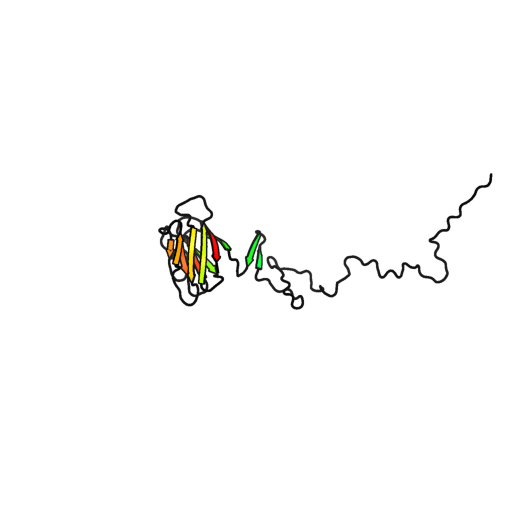4.853 -0.388 5.383 1.00 94.38 104 LEU A CA 1
ATOM 728 C C . LEU A 1 104 ? 4.855 0.868 6.250 1.00 94.38 104 LEU A C 1
ATOM 730 O O . LEU A 1 104 ? 4.163 0.929 7.268 1.00 94.38 104 LEU A O 1
ATOM 734 N N . ALA A 1 105 ? 5.630 1.865 5.837 1.00 94.19 105 ALA A N 1
ATOM 735 C CA . ALA A 1 105 ? 5.501 3.224 6.333 1.00 94.19 105 ALA A CA 1
ATOM 736 C C . ALA A 1 105 ? 4.414 3.946 5.534 1.00 94.19 105 ALA A C 1
ATOM 738 O O . ALA A 1 105 ? 4.303 3.763 4.323 1.00 94.19 105 ALA A O 1
ATOM 739 N N . PHE A 1 106 ? 3.617 4.780 6.188 1.00 93.38 106 PHE A N 1
ATOM 740 C CA . PHE A 1 106 ? 2.642 5.612 5.495 1.00 93.38 106 PHE A CA 1
ATOM 741 C C . PHE A 1 106 ? 2.465 6.961 6.177 1.00 93.38 106 PHE A C 1
ATOM 743 O O . PHE A 1 106 ? 2.661 7.098 7.386 1.00 93.38 106 PHE A O 1
ATOM 750 N N . SER A 1 107 ? 2.085 7.969 5.400 1.00 92.44 107 SER A N 1
ATOM 751 C CA . SER A 1 107 ? 1.803 9.310 5.903 1.00 92.44 107 SER A CA 1
ATOM 752 C C . SER A 1 107 ? 0.737 10.018 5.078 1.00 92.44 107 SER A C 1
ATOM 754 O O . SER A 1 107 ? 0.649 9.848 3.863 1.00 92.44 107 SER A O 1
ATOM 756 N N . MET A 1 108 ? -0.073 10.846 5.737 1.00 91.19 108 MET A N 1
ATOM 757 C CA . MET A 1 108 ? -1.000 11.761 5.072 1.00 91.19 108 MET A CA 1
ATOM 758 C C . MET A 1 108 ? -0.362 13.147 4.949 1.00 91.19 108 MET A C 1
ATOM 760 O O . MET A 1 108 ? -0.024 13.763 5.958 1.00 91.19 108 MET A O 1
ATOM 764 N N . ASN A 1 109 ? -0.202 13.650 3.724 1.00 69.94 109 ASN A N 1
ATOM 765 C CA . ASN A 1 109 ? 0.466 14.931 3.452 1.00 69.94 109 ASN A CA 1
ATOM 766 C C . ASN A 1 109 ? -0.535 16.098 3.439 1.00 69.94 109 ASN A C 1
ATOM 768 O O . ASN A 1 109 ? -0.792 16.708 2.403 1.00 69.94 109 ASN A O 1
ATOM 772 N N . LEU A 1 110 ? -1.126 16.397 4.596 1.00 71.06 110 LEU A N 1
ATOM 773 C CA . LEU A 1 110 ? -2.052 17.519 4.790 1.00 71.06 110 LEU A CA 1
ATOM 774 C C . LEU A 1 110 ? -1.734 18.266 6.095 1.00 71.06 110 LEU A C 1
ATOM 776 O O . LEU A 1 110 ? -1.012 17.753 6.950 1.00 71.06 110 LEU A O 1
ATOM 780 N N . SER A 1 111 ? -2.290 19.474 6.256 1.00 74.69 111 SER A N 1
ATOM 781 C CA . SER A 1 111 ? -2.146 20.311 7.460 1.00 74.69 111 SER A CA 1
ATOM 782 C C . SER A 1 111 ? -2.338 19.512 8.759 1.00 74.69 111 SER A C 1
ATOM 784 O O . SER A 1 111 ? -3.189 18.626 8.782 1.00 74.69 111 SER A O 1
ATOM 786 N N . PRO A 1 112 ? -1.617 19.806 9.855 1.00 77.75 112 PRO A N 1
ATOM 787 C CA . PRO A 1 112 ? -1.689 19.013 11.085 1.00 77.75 112 PRO A CA 1
ATOM 788 C C . PRO A 1 112 ? -3.129 18.779 11.573 1.00 77.75 112 PRO A C 1
ATOM 790 O O . PRO A 1 112 ? -3.881 19.725 11.797 1.00 77.75 112 PRO A O 1
ATOM 793 N N . SER A 1 113 ? -3.518 17.512 11.728 1.00 84.00 113 SER A N 1
ATOM 794 C CA . SER A 1 113 ? -4.836 17.094 12.221 1.00 84.00 113 SER A CA 1
ATOM 795 C C . SER A 1 113 ? -4.739 15.710 12.854 1.00 84.00 113 SER A C 1
ATOM 797 O O . SER A 1 113 ? -3.969 14.872 12.391 1.00 84.00 113 SER A O 1
ATOM 799 N N . ALA A 1 114 ? -5.560 15.441 13.871 1.00 79.50 114 ALA A N 1
ATOM 800 C CA . ALA A 1 114 ? -5.678 14.109 14.470 1.00 79.50 114 ALA A CA 1
ATOM 801 C C . ALA A 1 114 ? -6.207 13.048 13.481 1.00 79.50 114 ALA A C 1
ATOM 803 O O . ALA A 1 114 ? -6.013 11.856 13.708 1.00 79.50 114 ALA A O 1
ATOM 804 N N . LEU A 1 115 ? -6.841 13.491 12.387 1.00 86.69 115 LEU A N 1
ATOM 805 C CA . LEU A 1 115 ? -7.324 12.660 11.280 1.00 86.69 115 LEU A CA 1
ATOM 806 C C . LEU A 1 115 ? -6.277 12.469 10.173 1.00 86.69 115 LEU A C 1
ATOM 808 O O . LEU A 1 115 ? -6.568 11.828 9.170 1.00 86.69 115 LEU A O 1
ATOM 812 N N . ASN A 1 116 ? -5.086 13.054 10.313 1.00 89.75 116 ASN A N 1
ATOM 813 C CA . ASN A 1 116 ? -3.984 12.861 9.378 1.00 89.75 116 ASN A CA 1
ATOM 814 C C . ASN A 1 116 ? -2.990 11.897 10.016 1.00 89.75 116 ASN A C 1
ATOM 816 O O . ASN A 1 116 ? -2.145 12.266 10.836 1.00 89.75 116 ASN A O 1
ATOM 820 N N . ILE A 1 117 ? -3.174 10.625 9.683 1.00 92.25 117 ILE A N 1
ATOM 821 C CA . ILE A 1 117 ? -2.480 9.516 10.325 1.00 92.25 117 ILE A CA 1
ATOM 822 C C . ILE A 1 117 ? -1.162 9.265 9.600 1.00 92.25 117 ILE A C 1
ATOM 824 O O . ILE A 1 117 ? -1.084 9.314 8.371 1.00 92.25 117 ILE A O 1
ATOM 828 N N . PHE A 1 118 ? -0.118 8.985 10.365 1.00 93.25 118 PHE A N 1
ATOM 829 C CA . PHE A 1 118 ? 1.144 8.494 9.842 1.00 93.25 118 PHE A CA 1
ATOM 830 C C . PHE A 1 118 ? 1.752 7.472 10.795 1.00 93.25 118 PHE A C 1
ATOM 832 O O . PHE A 1 118 ? 1.517 7.500 12.008 1.00 93.25 118 PHE A O 1
ATOM 839 N N . GLY A 1 119 ? 2.565 6.582 10.240 1.00 94.25 119 GLY A N 1
ATOM 840 C CA . GLY A 1 119 ? 3.299 5.613 11.027 1.00 94.25 119 GLY A CA 1
ATOM 841 C C . GLY A 1 119 ? 3.835 4.446 10.220 1.00 94.25 119 GLY A C 1
ATOM 842 O O . GLY A 1 119 ? 4.130 4.573 9.034 1.00 94.25 119 GLY A O 1
ATOM 843 N N . LEU A 1 120 ? 4.006 3.325 10.913 1.00 94.94 120 LEU A N 1
ATOM 844 C CA . LEU A 1 120 ? 4.684 2.129 10.441 1.00 94.94 120 LEU A CA 1
ATOM 845 C C . LEU A 1 120 ? 3.944 0.883 10.929 1.00 94.94 120 LEU A C 1
ATOM 847 O O . LEU A 1 120 ? 3.647 0.751 12.123 1.00 94.94 120 LEU A O 1
ATOM 851 N N . ILE A 1 121 ? 3.697 -0.047 10.012 1.00 96.56 121 ILE A N 1
ATOM 852 C CA . ILE A 1 121 ? 3.106 -1.356 10.301 1.00 96.56 121 ILE A CA 1
ATOM 853 C C . ILE A 1 121 ? 3.977 -2.482 9.738 1.00 96.56 121 ILE A C 1
ATOM 855 O O . ILE A 1 121 ? 4.664 -2.305 8.733 1.00 96.56 121 ILE A O 1
ATOM 859 N N . CYS A 1 122 ? 3.913 -3.655 10.359 1.00 95.69 122 CYS A N 1
ATOM 860 C CA . CYS A 1 122 ? 4.325 -4.914 9.750 1.00 95.69 122 CYS A CA 1
ATOM 861 C C . CYS A 1 122 ? 3.166 -5.487 8.935 1.00 95.69 122 CYS A C 1
ATOM 863 O O . CYS A 1 122 ? 2.023 -5.489 9.402 1.00 95.69 122 CYS A O 1
ATOM 865 N N . TYR A 1 123 ? 3.469 -6.055 7.772 1.00 94.75 123 TYR A N 1
ATOM 866 C CA . TYR A 1 123 ? 2.487 -6.736 6.936 1.00 94.75 123 TYR A CA 1
ATOM 867 C C . TYR A 1 123 ? 2.919 -8.160 6.585 1.00 94.75 123 TYR A C 1
ATOM 869 O O . TYR A 1 123 ? 4.107 -8.496 6.569 1.00 94.75 123 TYR A O 1
ATOM 877 N N . ARG A 1 124 ? 1.923 -8.986 6.262 1.00 94.56 124 ARG A N 1
ATOM 878 C CA . ARG A 1 124 ? 2.082 -10.265 5.570 1.00 94.56 124 ARG A CA 1
ATOM 879 C C . ARG A 1 124 ? 0.930 -10.411 4.583 1.00 94.56 124 ARG A C 1
ATOM 881 O O . ARG A 1 124 ? -0.218 -10.473 5.004 1.00 94.56 124 ARG A O 1
ATOM 888 N N . SER A 1 125 ? 1.250 -10.447 3.299 1.00 91.88 125 SER A N 1
ATOM 889 C CA . SER A 1 125 ? 0.294 -10.345 2.192 1.00 91.88 125 SER A CA 1
ATOM 890 C C . SER A 1 125 ? 0.150 -11.634 1.380 1.00 91.88 125 SER A C 1
ATOM 892 O O . SER A 1 125 ? -0.537 -11.641 0.370 1.00 91.88 125 SER A O 1
ATOM 894 N N . MET A 1 126 ? 0.782 -12.750 1.767 1.00 91.62 126 MET A N 1
ATOM 895 C CA . MET A 1 126 ? 0.500 -14.053 1.144 1.00 91.62 126 MET A CA 1
ATOM 896 C C . MET A 1 126 ? 0.429 -15.194 2.159 1.00 91.62 126 MET A C 1
ATOM 898 O O . MET A 1 126 ? 0.897 -15.094 3.295 1.00 91.62 126 MET A O 1
ATOM 902 N N . GLY A 1 127 ? -0.152 -16.311 1.715 1.00 89.19 127 GLY A N 1
ATOM 903 C CA . GLY A 1 127 ? -0.303 -17.554 2.473 1.00 89.19 127 GLY A CA 1
ATOM 904 C C . GLY 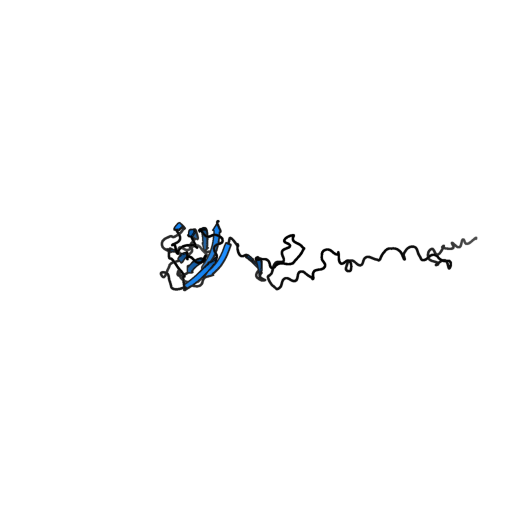A 1 127 ? -1.588 -17.597 3.299 1.00 89.19 127 GLY A C 1
ATOM 905 O O . GLY A 1 127 ? -2.314 -18.584 3.234 1.00 89.19 127 GLY A O 1
ATOM 906 N N . ALA A 1 128 ? -1.899 -16.525 4.030 1.00 89.31 128 ALA A N 1
ATOM 907 C CA . ALA A 1 128 ? -3.158 -16.360 4.754 1.00 89.31 128 ALA A CA 1
ATOM 908 C C . ALA A 1 128 ? -3.499 -14.873 4.922 1.00 89.31 128 ALA A C 1
ATOM 910 O O . ALA A 1 128 ? -2.597 -14.043 5.025 1.00 89.31 128 ALA A O 1
ATOM 911 N N . ALA A 1 129 ? -4.792 -14.547 4.993 1.00 93.19 129 ALA A N 1
ATOM 912 C CA . ALA A 1 129 ? -5.236 -13.208 5.362 1.00 93.19 129 ALA A CA 1
ATOM 913 C C . ALA A 1 129 ? -4.974 -12.998 6.861 1.00 93.19 129 ALA A C 1
ATOM 915 O O . ALA A 1 129 ? -5.554 -13.682 7.706 1.00 93.19 129 ALA A O 1
ATOM 916 N N . VAL A 1 130 ? -4.062 -12.084 7.186 1.00 94.50 130 VAL A N 1
ATOM 917 C CA . VAL A 1 130 ? -3.651 -11.772 8.560 1.00 94.50 130 VAL A CA 1
ATOM 918 C C . VAL A 1 130 ? -3.698 -10.264 8.733 1.00 94.50 130 VAL A C 1
ATOM 920 O O . VAL A 1 130 ? -3.212 -9.532 7.879 1.00 94.50 130 VAL A O 1
ATOM 923 N N . ALA A 1 131 ? -4.274 -9.789 9.835 1.00 95.38 131 ALA A N 1
ATOM 924 C CA . ALA A 1 131 ? -4.317 -8.360 10.105 1.00 95.38 131 ALA A CA 1
ATOM 925 C C . ALA A 1 131 ? -2.886 -7.806 10.251 1.00 95.38 131 ALA A C 1
ATOM 927 O O . ALA A 1 131 ? -2.034 -8.470 10.856 1.00 95.38 131 ALA A O 1
ATOM 928 N N . PRO A 1 132 ? -2.592 -6.610 9.714 1.00 95.81 132 PRO A N 1
ATOM 929 C CA . PRO A 1 132 ? -1.288 -5.999 9.915 1.00 95.81 132 PRO A CA 1
ATOM 930 C C . PRO A 1 132 ? -1.057 -5.670 11.393 1.00 95.81 132 PRO A C 1
ATOM 932 O O . PRO A 1 132 ? -1.996 -5.487 12.169 1.00 95.81 132 PRO A O 1
ATOM 935 N N . VAL A 1 133 ? 0.214 -5.583 11.784 1.00 96.00 133 VAL A N 1
ATOM 936 C CA . VAL A 1 133 ? 0.615 -5.309 13.170 1.00 96.00 133 VAL A CA 1
ATOM 937 C C . VAL A 1 133 ? 1.227 -3.922 13.261 1.00 96.00 133 VAL A C 1
ATOM 939 O O . VAL A 1 133 ? 2.128 -3.579 12.501 1.00 96.00 133 VAL A O 1
ATOM 942 N N . THR A 1 134 ? 0.764 -3.118 14.211 1.00 95.81 134 THR A N 1
ATOM 943 C CA . THR A 1 134 ? 1.306 -1.780 14.455 1.00 95.81 134 THR A CA 1
ATOM 944 C C . THR A 1 134 ? 2.716 -1.833 15.025 1.00 95.81 134 THR A C 1
ATOM 946 O O . THR A 1 134 ? 2.950 -2.534 16.006 1.00 95.81 134 THR A O 1
ATOM 949 N N . ILE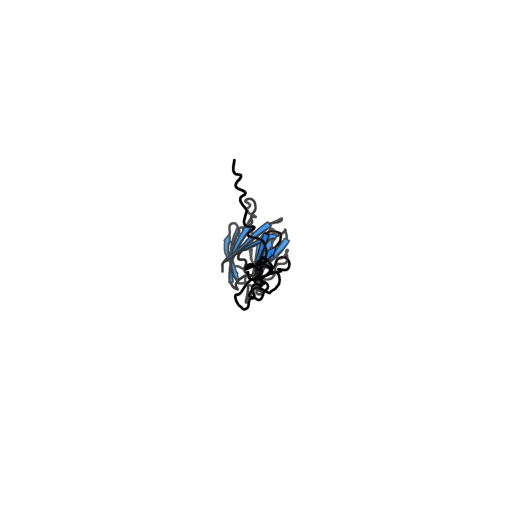 A 1 135 ? 3.624 -1.020 14.482 1.00 95.62 135 ILE A N 1
ATOM 950 C CA . ILE A 1 135 ? 4.881 -0.677 15.162 1.00 95.62 135 ILE A CA 1
ATOM 951 C C . ILE A 1 135 ? 4.753 0.692 15.826 1.00 95.62 135 ILE A C 1
ATOM 953 O O . ILE A 1 135 ? 5.024 0.832 17.016 1.00 95.62 135 ILE A O 1
ATOM 957 N N . ALA A 1 136 ? 4.332 1.704 15.065 1.00 95.06 136 ALA A N 1
ATOM 958 C CA . ALA A 1 136 ? 4.191 3.069 15.559 1.00 95.06 136 ALA A CA 1
ATOM 959 C C . ALA A 1 136 ? 3.109 3.817 14.780 1.00 95.06 136 ALA A C 1
ATOM 961 O O . ALA A 1 136 ? 3.042 3.701 13.560 1.00 95.06 136 ALA A O 1
ATOM 962 N N . LEU A 1 137 ? 2.296 4.611 15.478 1.00 94.69 137 LEU A N 1
ATOM 963 C CA . LEU A 1 137 ? 1.297 5.510 14.895 1.00 94.69 137 LEU A CA 1
ATOM 964 C C . LEU A 1 137 ? 1.225 6.795 15.710 1.00 94.69 137 LEU A C 1
ATOM 966 O O . LEU A 1 137 ? 1.340 6.756 16.935 1.00 94.69 137 LEU A O 1
ATOM 970 N N . ASN A 1 138 ? 0.959 7.919 15.048 1.00 92.31 138 ASN A N 1
ATOM 971 C CA . ASN A 1 138 ? 0.642 9.167 15.744 1.00 92.31 138 ASN A CA 1
ATOM 972 C C . ASN A 1 138 ? -0.738 9.137 16.422 1.00 92.31 138 ASN A C 1
ATOM 974 O O . ASN A 1 138 ? -0.955 9.859 17.391 1.00 92.31 138 ASN A O 1
ATOM 978 N N . ASN A 1 139 ? -1.664 8.316 15.919 1.00 89.94 139 ASN A N 1
ATOM 979 C CA . ASN A 1 139 ? -2.997 8.155 16.484 1.00 89.94 139 ASN A CA 1
ATOM 980 C C . ASN A 1 139 ? -3.561 6.753 16.194 1.00 89.94 139 ASN A C 1
ATOM 982 O O . ASN A 1 139 ? -4.093 6.492 15.117 1.00 89.94 139 ASN A O 1
ATOM 986 N N . ALA A 1 140 ? -3.460 5.849 17.170 1.00 86.88 140 ALA A N 1
ATOM 987 C CA . ALA A 1 140 ? -3.945 4.478 17.026 1.00 86.88 140 ALA A CA 1
ATOM 988 C C . ALA A 1 140 ? -5.475 4.342 17.138 1.00 86.88 140 ALA A C 1
ATOM 990 O O . ALA A 1 140 ? -6.019 3.352 16.663 1.00 86.88 140 ALA A O 1
ATOM 991 N N . THR A 1 141 ? -6.193 5.308 17.729 1.00 92.25 141 THR A N 1
ATOM 992 C CA . THR A 1 141 ? -7.656 5.190 17.896 1.00 92.25 141 THR A CA 1
ATOM 993 C C . THR A 1 141 ? -8.419 5.421 16.595 1.00 92.25 141 THR A C 1
ATOM 995 O O . THR A 1 141 ? -9.549 4.960 16.449 1.00 92.25 141 THR A O 1
ATOM 998 N N . ASN A 1 142 ? -7.789 6.110 15.643 1.00 93.31 142 ASN A N 1
ATOM 999 C CA . ASN A 1 142 ? -8.328 6.379 14.314 1.00 93.31 142 ASN A CA 1
ATOM 1000 C C . ASN A 1 142 ? -7.865 5.358 13.264 1.00 93.31 142 ASN A C 1
ATOM 1002 O O . ASN A 1 142 ? -8.066 5.587 12.076 1.00 93.31 142 ASN A O 1
ATOM 1006 N N . VAL A 1 143 ? -7.263 4.239 13.680 1.00 95.19 143 VAL A N 1
ATOM 1007 C CA . VAL A 1 143 ? -6.893 3.133 12.789 1.00 95.19 143 VAL A CA 1
ATOM 1008 C C . VAL A 1 143 ? -7.653 1.874 13.189 1.00 95.19 143 VAL A C 1
ATOM 1010 O O . VAL A 1 143 ? -7.811 1.567 14.369 1.00 95.19 143 VAL A O 1
ATOM 1013 N N . GLU A 1 144 ? -8.124 1.143 12.191 1.00 95.75 144 GLU A N 1
ATOM 1014 C CA . GLU A 1 144 ? -8.718 -0.178 12.319 1.00 95.75 144 GLU A CA 1
ATOM 1015 C C . GLU A 1 144 ? -7.928 -1.185 11.485 1.00 95.75 144 GLU A C 1
ATOM 1017 O O . GLU A 1 144 ? -7.439 -0.875 10.398 1.00 95.75 144 GLU A O 1
ATOM 1022 N N . TYR A 1 145 ? -7.798 -2.401 12.008 1.00 96.00 145 TYR A N 1
ATOM 1023 C CA . TYR A 1 145 ? -7.126 -3.496 11.325 1.00 96.00 145 TYR A CA 1
ATOM 1024 C C . TYR A 1 145 ? -8.134 -4.566 10.950 1.00 96.00 145 TYR A C 1
ATOM 1026 O O . TYR A 1 145 ? -8.935 -4.988 11.782 1.00 96.00 145 TYR A O 1
ATOM 1034 N N . ALA A 1 146 ? -8.061 -5.017 9.707 1.00 96.00 146 ALA A N 1
ATOM 1035 C CA . ALA A 1 146 ? -8.953 -6.021 9.158 1.00 96.00 146 ALA A CA 1
ATOM 1036 C C . ALA A 1 146 ? -8.168 -7.109 8.412 1.00 96.00 146 ALA A C 1
ATOM 1038 O O . ALA A 1 146 ? -6.940 -7.071 8.298 1.00 96.00 146 ALA A O 1
ATOM 1039 N N . THR A 1 147 ? -8.906 -8.099 7.921 1.00 95.19 147 THR A N 1
ATOM 1040 C CA . THR A 1 147 ? -8.413 -9.151 7.029 1.00 95.19 147 THR A CA 1
ATOM 1041 C C . THR A 1 147 ? -9.301 -9.224 5.798 1.00 95.19 147 THR A C 1
ATOM 1043 O O . THR A 1 147 ? -10.522 -9.129 5.923 1.00 95.19 147 THR A O 1
ATOM 1046 N N . GLY A 1 148 ? -8.710 -9.477 4.631 1.00 93.88 148 GLY A N 1
ATOM 1047 C CA . GLY A 1 148 ? -9.447 -9.604 3.373 1.00 93.88 148 GLY A CA 1
ATOM 1048 C C . GLY A 1 148 ? -9.608 -8.285 2.615 1.00 93.88 148 GLY A C 1
ATOM 1049 O O . GLY A 1 148 ? -8.963 -7.281 2.918 1.00 93.88 148 GLY A O 1
ATOM 1050 N N . VAL A 1 149 ? -10.443 -8.313 1.581 1.00 95.12 149 VAL A N 1
ATOM 1051 C CA . VAL A 1 149 ? -10.619 -7.207 0.629 1.00 95.12 149 VAL A CA 1
ATOM 1052 C C . VAL A 1 149 ? -11.481 -6.095 1.238 1.00 95.12 149 VAL A C 1
ATOM 1054 O O . VAL A 1 149 ? -12.552 -6.370 1.781 1.00 95.12 149 VAL A O 1
ATOM 1057 N N . LEU A 1 150 ? -11.038 -4.840 1.116 1.00 96.56 150 LEU A N 1
ATOM 1058 C CA . LEU A 1 150 ? -11.821 -3.655 1.494 1.00 96.56 150 LEU A CA 1
ATOM 1059 C C . LEU A 1 150 ? -12.534 -3.082 0.267 1.00 96.56 150 LEU A C 1
ATOM 1061 O O . LEU A 1 150 ? -11.981 -3.091 -0.833 1.00 96.56 150 LEU A O 1
ATOM 1065 N N . THR A 1 151 ? -13.761 -2.595 0.453 1.00 93.69 151 THR A N 1
ATOM 1066 C CA . THR A 1 151 ? -14.647 -2.186 -0.657 1.00 93.69 151 THR A CA 1
ATOM 1067 C C . THR A 1 151 ? -15.054 -0.714 -0.625 1.00 93.69 151 THR A C 1
ATOM 1069 O O . THR A 1 151 ? -15.809 -0.282 -1.489 1.00 93.69 151 THR A O 1
ATOM 1072 N N . GLY A 1 152 ? -14.550 0.062 0.337 1.00 89.94 152 GLY A N 1
ATOM 1073 C CA . GLY A 1 152 ? -14.908 1.467 0.541 1.00 89.94 152 GLY A CA 1
ATOM 1074 C C . GLY A 1 152 ? -15.873 1.679 1.707 1.00 89.94 152 GLY A C 1
ATOM 1075 O O . GLY A 1 152 ? -15.934 2.765 2.259 1.00 89.94 152 GLY A O 1
ATOM 1076 N N . VAL A 1 153 ? -16.583 0.637 2.140 1.00 90.38 153 VAL A N 1
ATOM 1077 C CA . VAL A 1 153 ? -17.556 0.699 3.246 1.00 90.38 153 VAL A CA 1
ATOM 1078 C C . VAL A 1 153 ? -17.340 -0.404 4.285 1.00 90.38 153 VAL A C 1
ATOM 1080 O O . VAL A 1 153 ? -18.228 -0.698 5.083 1.00 90.38 153 VAL A O 1
ATOM 1083 N N . THR A 1 154 ? -16.185 -1.073 4.251 1.00 90.19 154 THR A N 1
ATOM 1084 C CA . THR A 1 154 ? -15.945 -2.276 5.058 1.00 90.19 154 THR A CA 1
ATOM 1085 C C . THR A 1 154 ? -15.578 -1.933 6.507 1.00 90.19 154 THR A C 1
ATOM 1087 O O . THR A 1 154 ? -15.937 -2.680 7.416 1.00 90.19 154 THR A O 1
ATOM 1090 N N . GLY A 1 155 ? -14.865 -0.831 6.741 1.00 85.69 155 GLY A N 1
ATOM 1091 C CA . GLY A 1 155 ? -14.432 -0.390 8.066 1.00 85.69 155 GLY A CA 1
ATOM 1092 C C . GLY A 1 155 ? -15.369 0.595 8.761 1.00 85.69 155 GLY A C 1
ATOM 1093 O O . GLY A 1 155 ? -16.373 1.055 8.209 1.00 85.69 155 GLY A O 1
ATOM 1094 N N . THR A 1 156 ? -15.018 0.946 9.995 1.00 92.12 156 THR A N 1
ATOM 1095 C CA . THR A 1 156 ? -15.782 1.868 10.845 1.00 92.12 156 THR A CA 1
ATOM 1096 C C . THR A 1 156 ? -15.649 3.322 10.374 1.00 92.12 156 THR A C 1
ATOM 1098 O O . THR A 1 156 ? -14.542 3.785 10.097 1.00 92.12 156 THR A O 1
ATOM 1101 N N . ASP A 1 157 ? -16.758 4.072 10.375 1.00 92.62 157 ASP A N 1
ATOM 1102 C CA . ASP A 1 157 ? -16.742 5.532 10.187 1.00 92.62 157 ASP A CA 1
ATOM 1103 C C . ASP A 1 157 ? -15.745 6.207 11.150 1.00 92.62 157 ASP A C 1
ATOM 1105 O O . ASP A 1 157 ? -15.646 5.870 12.333 1.00 92.62 157 ASP A O 1
ATOM 1109 N N . GLY 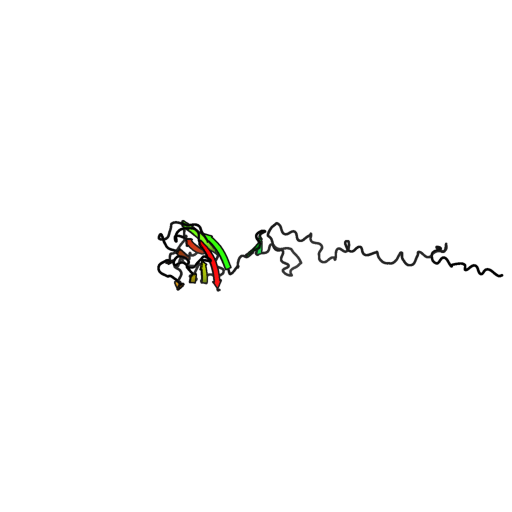A 1 158 ? -15.016 7.202 10.652 1.00 91.81 158 GLY A N 1
ATOM 1110 C CA . GLY A 1 158 ? -14.022 7.963 11.408 1.00 91.81 158 GLY A CA 1
ATOM 1111 C C . GLY A 1 158 ? -12.650 7.293 11.528 1.00 91.81 158 GLY A C 1
ATOM 1112 O O . GLY A 1 158 ? -11.815 7.780 12.303 1.00 91.81 158 GLY A O 1
ATOM 1113 N N . LYS A 1 159 ? -12.391 6.204 10.789 1.00 94.31 159 LYS A N 1
ATOM 1114 C CA . LYS A 1 159 ? -11.129 5.450 10.857 1.00 94.31 159 LYS A CA 1
ATOM 1115 C C . LYS A 1 159 ? -10.456 5.237 9.500 1.00 94.31 159 LYS A C 1
ATOM 1117 O O . LYS A 1 159 ? -11.071 5.277 8.444 1.00 94.31 159 LYS A O 1
ATOM 1122 N N . LEU A 1 160 ? -9.150 5.002 9.546 1.00 95.19 160 LEU A N 1
ATOM 1123 C CA . LEU A 1 160 ? -8.386 4.398 8.463 1.00 95.19 160 LEU A CA 1
ATOM 1124 C C . LEU A 1 160 ? -8.392 2.888 8.665 1.00 95.19 160 LEU A C 1
ATOM 1126 O O . LEU A 1 160 ? -7.922 2.423 9.703 1.00 95.19 160 LEU A O 1
ATOM 1130 N N . THR A 1 161 ? -8.846 2.127 7.680 1.00 96.50 161 THR A N 1
ATOM 1131 C CA . THR A 1 161 ? -8.820 0.665 7.764 1.00 96.50 161 THR A CA 1
ATOM 1132 C C . THR A 1 161 ? -7.647 0.129 6.963 1.00 96.50 161 THR A C 1
ATOM 1134 O O . THR A 1 161 ? -7.502 0.435 5.780 1.00 96.50 161 THR A O 1
ATOM 1137 N N . LEU A 1 162 ? -6.807 -0.678 7.606 1.00 96.44 162 LEU A N 1
ATOM 1138 C CA . LEU A 1 162 ? -5.675 -1.358 6.986 1.00 96.44 162 LEU A CA 1
ATOM 1139 C C . LEU A 1 162 ? -5.915 -2.864 7.029 1.00 96.44 162 LEU A C 1
ATOM 1141 O O . LEU A 1 162 ? -6.181 -3.432 8.088 1.00 96.44 162 LEU A O 1
ATOM 1145 N N . SER A 1 163 ? -5.794 -3.524 5.884 1.00 96.88 163 SER A N 1
ATOM 1146 C CA . SER A 1 163 ? -6.027 -4.961 5.768 1.00 96.88 163 SER A CA 1
ATOM 1147 C C . SER A 1 163 ? -4.952 -5.615 4.918 1.00 96.88 163 SER A C 1
ATOM 1149 O O . SER A 1 163 ? -4.617 -5.103 3.856 1.00 96.88 163 SER A O 1
ATOM 1151 N N . CYS A 1 164 ? -4.429 -6.759 5.356 1.00 96.06 164 CYS A N 1
ATOM 1152 C CA . CYS A 1 164 ? -3.646 -7.621 4.471 1.00 96.06 164 CYS A CA 1
ATOM 1153 C C . CYS A 1 164 ? -4.507 -8.810 4.049 1.00 96.06 164 CYS A C 1
ATOM 1155 O O . CYS A 1 164 ? -5.253 -9.387 4.851 1.00 96.06 164 CYS A O 1
ATOM 1157 N N . ASN A 1 165 ? -4.387 -9.192 2.784 1.00 95.31 165 ASN A N 1
ATOM 1158 C CA . ASN A 1 165 ? -5.057 -10.361 2.236 1.00 95.31 165 ASN A CA 1
ATOM 1159 C C . ASN A 1 165 ? -4.022 -11.384 1.744 1.00 95.31 165 ASN A C 1
ATOM 1161 O O . ASN A 1 165 ? -2.833 -11.100 1.741 1.00 95.31 165 ASN A O 1
ATOM 1165 N N . ALA A 1 166 ? -4.451 -12.595 1.385 1.00 94.56 166 ALA A N 1
ATOM 1166 C CA . ALA A 1 166 ? -3.564 -13.675 0.939 1.00 94.56 166 ALA A CA 1
ATOM 1167 C C . ALA A 1 166 ? -3.136 -13.578 -0.544 1.00 94.56 166 ALA A C 1
ATOM 1169 O O . ALA A 1 166 ? -2.504 -14.502 -1.054 1.00 94.56 166 ALA A O 1
ATOM 1170 N N . ASP A 1 167 ? -3.505 -12.501 -1.235 1.00 93.44 167 ASP A N 1
ATOM 1171 C CA . ASP A 1 167 ? -3.401 -12.292 -2.686 1.00 93.44 167 ASP A CA 1
ATOM 1172 C C . ASP A 1 167 ? -2.233 -11.383 -3.113 1.00 93.44 167 ASP A C 1
ATOM 1174 O O . ASP A 1 167 ? -2.160 -10.956 -4.263 1.00 93.44 167 ASP A O 1
ATOM 1178 N N . GLY A 1 168 ? -1.314 -11.081 -2.199 1.00 91.88 168 GLY A N 1
ATOM 1179 C CA . GLY A 1 168 ? -0.188 -10.180 -2.435 1.00 91.88 168 GLY A CA 1
ATOM 1180 C C . GLY A 1 168 ? -0.539 -8.700 -2.278 1.00 91.88 168 GLY A C 1
ATOM 1181 O O . GLY A 1 168 ? 0.254 -7.852 -2.692 1.00 91.88 168 GLY A O 1
ATOM 1182 N N . MET A 1 169 ? -1.698 -8.377 -1.692 1.00 92.81 169 MET A N 1
ATOM 1183 C CA . MET A 1 169 ? -2.169 -7.000 -1.547 1.00 92.81 169 MET A CA 1
ATOM 1184 C C . MET A 1 169 ? -2.302 -6.557 -0.087 1.00 92.81 169 MET A C 1
ATOM 1186 O O . MET A 1 169 ? -2.638 -7.330 0.819 1.00 92.81 169 MET A O 1
ATOM 1190 N N . ILE A 1 170 ? -2.096 -5.256 0.117 1.00 94.88 170 ILE A N 1
ATOM 1191 C CA . ILE A 1 170 ? -2.560 -4.522 1.296 1.00 94.88 170 ILE A CA 1
ATOM 1192 C C . ILE A 1 170 ? -3.672 -3.585 0.851 1.00 94.88 170 ILE A C 1
ATOM 1194 O O . ILE A 1 170 ? -3.477 -2.762 -0.039 1.00 94.88 170 ILE A O 1
ATOM 1198 N N . TYR A 1 171 ? -4.826 -3.683 1.491 1.00 95.69 171 TYR A N 1
ATOM 1199 C CA . TYR A 1 171 ? -5.940 -2.783 1.270 1.00 95.69 171 TYR A CA 1
ATOM 1200 C C . TYR A 1 171 ? -5.913 -1.658 2.294 1.00 95.69 171 TYR A C 1
ATOM 1202 O O . TYR A 1 171 ? -5.742 -1.892 3.494 1.00 95.69 171 TYR A O 1
ATOM 1210 N N . VAL A 1 172 ? -6.108 -0.439 1.808 1.00 96.00 172 VAL A N 1
ATOM 1211 C CA . VAL A 1 172 ? -6.206 0.767 2.626 1.00 96.00 172 VAL A CA 1
ATOM 1212 C C . VAL A 1 172 ? -7.515 1.453 2.298 1.00 96.00 172 VAL A C 1
ATOM 1214 O O . VAL A 1 172 ? -7.757 1.787 1.143 1.00 96.00 172 VAL A O 1
ATOM 1217 N N . GLU A 1 173 ? -8.355 1.663 3.300 1.00 96.00 173 GLU A N 1
ATOM 1218 C CA . GLU A 1 173 ? -9.653 2.313 3.146 1.00 96.00 173 GLU A CA 1
ATOM 1219 C C . GLU A 1 173 ? -9.718 3.575 3.996 1.00 96.00 173 GLU A C 1
ATOM 1221 O O . GLU A 1 173 ? -9.427 3.557 5.194 1.00 96.00 173 GLU A O 1
ATOM 1226 N N . ASN A 1 174 ? -10.094 4.679 3.359 1.00 94.94 174 ASN A N 1
ATOM 1227 C CA . ASN A 1 174 ? -10.269 5.962 4.013 1.00 94.94 174 ASN A CA 1
ATOM 1228 C C . ASN A 1 174 ? -11.730 6.143 4.432 1.00 94.94 174 ASN A C 1
ATOM 1230 O O . ASN A 1 174 ? -12.585 6.325 3.574 1.00 94.94 174 ASN A O 1
ATOM 1234 N N . ARG A 1 175 ? -11.989 6.148 5.742 1.00 93.81 175 ARG A N 1
ATOM 1235 C CA . ARG A 1 175 ? -13.294 6.494 6.334 1.00 93.81 175 ARG A CA 1
ATOM 1236 C C . ARG A 1 175 ? -13.148 7.669 7.306 1.00 93.81 175 ARG A C 1
ATOM 1238 O O . ARG A 1 175 ? -13.928 7.822 8.238 1.00 93.81 175 ARG A O 1
ATOM 1245 N N . LEU A 1 176 ? -12.087 8.472 7.169 1.00 92.31 176 LEU A N 1
ATOM 1246 C CA . LEU A 1 176 ? -11.733 9.543 8.112 1.00 92.31 176 LEU A CA 1
ATOM 1247 C C . LEU A 1 176 ? -12.524 10.840 7.892 1.00 92.31 176 LEU A C 1
ATOM 1249 O O . LEU A 1 176 ? -12.260 11.824 8.588 1.00 92.31 176 LEU A O 1
ATOM 1253 N N . GLY A 1 177 ? -13.450 10.865 6.933 1.00 89.50 177 GLY A N 1
ATOM 1254 C CA . GLY A 1 177 ? -14.137 12.072 6.509 1.00 89.50 177 GLY A CA 1
ATOM 1255 C C . GLY A 1 177 ? -13.325 12.829 5.460 1.00 89.50 177 GLY A C 1
ATOM 1256 O O . GLY A 1 177 ? -12.230 13.346 5.725 1.00 89.50 177 GLY A O 1
ATOM 1257 N N . GLY A 1 178 ? -13.901 12.933 4.264 1.00 90.19 178 GLY A N 1
ATOM 1258 C CA . GLY A 1 178 ? -13.320 13.649 3.129 1.00 90.19 178 GLY A CA 1
ATOM 1259 C C . GLY A 1 178 ? -12.062 13.002 2.538 1.00 90.19 178 GLY A C 1
ATOM 1260 O O . GLY A 1 178 ? -11.597 11.947 2.961 1.00 90.19 178 GLY A O 1
ATOM 1261 N N . THR A 1 179 ? -11.491 13.660 1.529 1.00 92.25 179 THR A N 1
ATOM 1262 C CA . THR A 1 179 ? -10.358 13.126 0.759 1.00 92.25 179 THR A CA 1
ATOM 1263 C C . THR A 1 179 ? -9.035 13.204 1.522 1.00 92.25 179 THR A C 1
ATOM 1265 O O . THR A 1 179 ? -8.685 14.250 2.077 1.00 92.25 179 THR A O 1
ATOM 1268 N N . LYS A 1 180 ? -8.249 12.123 1.482 1.00 91.81 180 LYS A N 1
ATOM 1269 C CA . LYS A 1 180 ? -6.903 12.036 2.060 1.00 91.81 180 LYS A CA 1
ATOM 1270 C C . LYS A 1 180 ? -5.871 11.696 0.995 1.00 91.81 180 LYS A C 1
ATOM 1272 O O . LYS A 1 180 ? -6.014 10.717 0.271 1.00 91.81 180 LYS A O 1
ATOM 1277 N N . VAL A 1 181 ? -4.793 12.476 0.946 1.00 91.44 181 VAL A N 1
ATOM 1278 C CA . VAL A 1 181 ? -3.616 12.149 0.132 1.00 91.44 181 VAL A CA 1
ATOM 1279 C C . VAL A 1 181 ? -2.637 11.375 1.000 1.00 91.44 181 VAL A C 1
ATOM 1281 O O . VAL A 1 181 ? -2.041 11.938 1.920 1.00 91.44 181 VAL A O 1
ATOM 1284 N N . MET A 1 182 ? -2.492 10.086 0.714 1.00 91.50 182 MET A N 1
ATOM 1285 C CA . MET A 1 182 ? -1.657 9.161 1.471 1.00 91.50 182 MET A CA 1
ATOM 1286 C C . MET A 1 182 ? -0.435 8.776 0.655 1.00 91.50 182 MET A C 1
ATOM 1288 O O . MET A 1 182 ? -0.561 8.420 -0.511 1.00 91.50 182 MET A O 1
ATOM 1292 N N . THR A 1 183 ? 0.736 8.823 1.273 1.00 91.38 183 THR A N 1
ATOM 1293 C CA . THR A 1 183 ? 1.975 8.277 0.723 1.00 91.38 183 THR A CA 1
ATOM 1294 C C . THR A 1 183 ? 2.296 6.989 1.454 1.00 91.38 183 THR A C 1
ATOM 1296 O O . THR A 1 183 ? 2.271 6.953 2.680 1.00 91.38 183 THR A O 1
ATOM 1299 N N . PHE A 1 184 ? 2.588 5.944 0.698 1.00 91.31 184 PHE A N 1
ATOM 1300 C CA . PHE A 1 184 ? 2.948 4.616 1.172 1.00 91.31 184 PHE A CA 1
ATOM 1301 C C . PHE A 1 184 ? 4.405 4.364 0.831 1.00 91.31 184 PHE A C 1
ATOM 1303 O O . PHE A 1 184 ? 4.821 4.755 -0.252 1.00 91.31 184 PHE A O 1
ATOM 1310 N N . THR A 1 185 ? 5.160 3.725 1.720 1.00 91.62 185 THR A N 1
ATOM 1311 C CA . THR A 1 185 ? 6.558 3.350 1.504 1.00 91.62 185 THR A CA 1
ATOM 1312 C C . THR A 1 185 ? 6.832 1.952 2.057 1.00 91.62 185 THR A C 1
ATOM 1314 O O . THR A 1 185 ? 6.809 1.743 3.269 1.00 91.62 185 THR A O 1
ATOM 1317 N N . PHE A 1 186 ? 7.111 0.990 1.185 1.00 90.56 186 PHE A N 1
ATOM 1318 C CA . PHE A 1 186 ? 7.489 -0.371 1.538 1.00 90.56 186 PHE A CA 1
ATOM 1319 C C . PHE A 1 186 ? 8.965 -0.468 1.917 1.00 90.56 186 PHE A C 1
ATOM 1321 O O . PHE A 1 186 ? 9.847 -0.049 1.176 1.00 90.56 186 PHE A O 1
ATOM 1328 N N . ILE A 1 187 ? 9.246 -1.085 3.054 1.00 88.06 187 ILE A N 1
ATOM 1329 C CA . ILE A 1 187 ? 10.601 -1.409 3.487 1.00 88.06 187 ILE A CA 1
ATOM 1330 C C . ILE A 1 187 ? 10.660 -2.937 3.540 1.00 88.06 187 ILE A C 1
ATOM 1332 O O . ILE A 1 187 ? 9.957 -3.565 4.340 1.00 88.06 187 ILE A O 1
ATOM 1336 N N . ALA A 1 188 ? 11.416 -3.507 2.602 1.00 70.81 188 ALA A N 1
ATOM 1337 C CA . ALA A 1 188 ? 11.629 -4.943 2.439 1.00 70.81 188 ALA A CA 1
ATOM 1338 C C . ALA A 1 188 ? 12.896 -5.396 3.170 1.00 70.81 188 ALA A C 1
ATOM 1340 O O . ALA A 1 188 ? 13.885 -4.627 3.154 1.00 70.81 188 ALA A O 1
#

Foldseek 3Di:
DDDDDPPDPPPPPPDPDDDDPPVVPPPDPPPPPPPPPVQPPDPPPDDDAFFDFDDPVPSRDTDTAQWGQHPVRDIDHLPPQKDKDKAWQLGKDKDQAPDQKAKKWKWWPDDDDLLTKTAMWIDGAADAWDWIGGDDMPHPVQEATDTDDRGSNPDDALHWYWTHYNHRIIMIHHNNHGITIMMMGTDD